Protein AF-A0A3D5DYQ3-F1 (afdb_monomer_lite)

Structure (mmCIF, N/CA/C/O backbone):
data_AF-A0A3D5DYQ3-F1
#
_entry.id   AF-A0A3D5DYQ3-F1
#
loop_
_atom_site.group_PDB
_atom_site.id
_atom_site.type_symbol
_atom_site.label_atom_id
_atom_site.label_alt_id
_atom_site.label_comp_id
_atom_site.label_asym_id
_atom_site.label_entity_id
_atom_site.label_seq_id
_atom_site.pdbx_PDB_ins_code
_atom_site.Cartn_x
_atom_site.Cartn_y
_atom_site.Cartn_z
_atom_site.occupancy
_atom_site.B_iso_or_equiv
_atom_site.auth_seq_id
_atom_site.auth_comp_id
_atom_site.auth_asym_id
_atom_site.auth_atom_id
_atom_site.pdbx_PDB_model_num
ATOM 1 N N . MET A 1 1 ? 18.403 -33.963 6.823 1.00 42.38 1 MET A N 1
ATOM 2 C CA . MET A 1 1 ? 18.980 -33.305 8.012 1.00 42.38 1 MET A CA 1
ATOM 3 C C . MET A 1 1 ? 17.833 -32.533 8.643 1.00 42.38 1 MET A C 1
ATOM 5 O O . MET A 1 1 ? 17.342 -31.620 7.999 1.00 42.38 1 MET A O 1
ATOM 9 N N . ILE A 1 2 ? 17.289 -33.002 9.769 1.00 46.94 2 ILE A N 1
ATOM 10 C CA . ILE A 1 2 ? 16.197 -32.306 10.470 1.00 46.94 2 ILE A CA 1
ATOM 11 C C . ILE A 1 2 ? 16.856 -31.148 11.219 1.00 46.94 2 ILE A C 1
ATOM 13 O O . ILE A 1 2 ? 17.788 -31.374 11.987 1.00 46.94 2 ILE A O 1
ATOM 17 N N . GLU A 1 3 ? 16.457 -29.923 10.893 1.00 46.31 3 GLU A N 1
ATOM 18 C CA . GLU A 1 3 ? 17.020 -28.696 11.454 1.00 46.31 3 GLU A CA 1
ATOM 19 C C . GLU A 1 3 ? 16.794 -28.660 12.975 1.00 46.31 3 GLU A C 1
ATOM 21 O O . GLU A 1 3 ? 15.676 -28.866 13.451 1.00 46.31 3 GLU A O 1
ATOM 26 N N . THR A 1 4 ? 17.848 -28.413 13.754 1.00 52.09 4 THR A N 1
ATOM 27 C CA . THR A 1 4 ? 17.735 -28.231 15.206 1.00 52.09 4 THR A CA 1
ATOM 28 C C . THR A 1 4 ? 16.967 -26.929 15.474 1.00 52.09 4 THR A C 1
ATOM 30 O O . THR A 1 4 ? 17.358 -25.891 14.935 1.00 52.09 4 THR A O 1
ATOM 33 N N . PRO A 1 5 ? 15.889 -26.927 16.278 1.00 51.34 5 PRO A N 1
ATOM 34 C CA . PRO A 1 5 ? 15.058 -25.742 16.462 1.00 51.34 5 PRO A CA 1
ATOM 35 C C . PRO A 1 5 ? 15.849 -24.599 17.114 1.00 51.34 5 PRO A C 1
ATOM 37 O O . PRO A 1 5 ? 16.248 -24.679 18.276 1.00 51.34 5 PRO A O 1
ATOM 40 N N . VAL A 1 6 ? 16.048 -23.510 16.368 1.00 56.12 6 VAL A N 1
ATOM 41 C CA . VAL A 1 6 ? 16.438 -22.208 16.921 1.00 56.12 6 VAL A CA 1
ATOM 42 C C . VAL A 1 6 ? 15.153 -21.531 17.383 1.00 56.12 6 VAL A C 1
ATOM 44 O O . VAL A 1 6 ? 14.378 -21.022 16.575 1.00 56.12 6 VAL A O 1
ATOM 47 N N . TYR A 1 7 ? 14.880 -21.598 18.681 1.00 53.62 7 TYR A N 1
ATOM 48 C CA . TYR A 1 7 ? 13.664 -21.032 19.255 1.00 53.62 7 TYR A CA 1
ATOM 49 C C . TYR A 1 7 ? 13.673 -19.496 19.183 1.00 53.62 7 TYR A C 1
ATOM 51 O O . TYR A 1 7 ? 14.689 -18.854 19.446 1.00 53.62 7 TYR A O 1
ATOM 59 N N . ASP A 1 8 ? 12.517 -18.918 18.847 1.00 56.19 8 ASP A N 1
ATOM 60 C CA . ASP A 1 8 ? 12.195 -17.493 18.981 1.00 56.19 8 ASP A CA 1
ATOM 61 C C . ASP A 1 8 ? 13.071 -16.501 18.197 1.00 56.19 8 ASP A C 1
ATOM 63 O O . ASP A 1 8 ? 13.178 -15.323 18.565 1.00 56.19 8 ASP A O 1
ATOM 67 N N . LEU A 1 9 ? 13.624 -16.904 17.045 1.00 65.00 9 LEU A N 1
ATOM 68 C CA . LEU A 1 9 ? 14.166 -15.917 16.112 1.00 65.00 9 LEU A CA 1
ATOM 69 C C . LEU A 1 9 ? 13.003 -15.090 15.543 1.00 65.00 9 LEU A C 1
ATOM 71 O O . LEU A 1 9 ? 12.273 -15.525 14.645 1.00 65.00 9 LEU A O 1
ATOM 75 N N . THR A 1 10 ? 12.811 -13.892 16.101 1.00 65.88 10 THR A N 1
ATOM 76 C CA . THR A 1 10 ? 11.856 -12.919 15.571 1.00 65.88 10 THR A CA 1
ATOM 77 C C . THR A 1 10 ? 12.317 -12.500 14.183 1.00 65.88 10 THR A C 1
ATOM 79 O O . THR A 1 10 ? 13.356 -11.861 14.044 1.00 65.88 10 THR A O 1
ATOM 82 N N . VAL A 1 11 ? 11.507 -12.806 13.172 1.00 76.75 11 VAL A N 1
ATOM 83 C CA . VAL A 1 11 ? 11.768 -12.411 11.786 1.00 76.75 11 VAL A CA 1
ATOM 84 C C . VAL A 1 11 ? 11.472 -10.920 11.620 1.00 76.75 11 VAL A C 1
ATOM 86 O O . VAL A 1 11 ? 12.294 -10.180 11.093 1.00 76.75 11 VAL A O 1
ATOM 89 N N . PHE A 1 12 ? 10.322 -10.449 12.122 1.00 83.00 12 PHE A N 1
ATOM 90 C CA . PHE A 1 12 ? 10.004 -9.017 12.176 1.00 83.00 12 PHE A CA 1
ATOM 91 C C . PHE A 1 12 ? 8.870 -8.688 13.160 1.00 83.00 12 PHE A C 1
ATOM 93 O O . PHE A 1 12 ? 8.094 -9.550 13.585 1.00 83.00 12 PHE A O 1
ATOM 100 N N . LYS A 1 13 ? 8.753 -7.394 13.493 1.00 89.00 13 LYS A N 1
ATOM 101 C CA . LYS A 1 13 ? 7.634 -6.815 14.251 1.00 89.00 13 LYS A CA 1
ATOM 102 C C . LYS A 1 13 ? 7.064 -5.611 13.504 1.00 89.00 13 LYS A C 1
ATOM 104 O O . LYS A 1 13 ? 7.813 -4.746 13.059 1.00 89.00 13 LYS A O 1
ATOM 109 N N . LEU A 1 14 ? 5.741 -5.538 13.404 1.00 89.44 14 LEU A N 1
ATOM 110 C CA . LEU A 1 14 ? 5.017 -4.391 12.863 1.00 89.44 14 LEU A CA 1
ATOM 111 C C . LEU A 1 14 ? 4.232 -3.709 13.975 1.00 89.44 14 LEU A C 1
ATOM 113 O O . LEU A 1 14 ? 3.522 -4.363 14.738 1.00 89.44 14 LEU A O 1
ATOM 117 N N . HIS A 1 15 ? 4.325 -2.385 14.034 1.00 90.69 15 HIS A N 1
ATOM 118 C CA . HIS A 1 15 ? 3.610 -1.576 15.013 1.00 90.69 15 HIS A CA 1
ATOM 119 C C . HIS A 1 15 ? 2.516 -0.748 14.335 1.00 90.69 15 HIS A C 1
ATOM 121 O O . HIS A 1 15 ? 2.769 0.029 13.412 1.00 90.69 15 HIS A O 1
ATOM 127 N N . PHE A 1 16 ? 1.290 -0.879 14.838 1.00 88.88 16 PHE A N 1
ATOM 128 C CA . PHE A 1 16 ? 0.126 -0.098 14.429 1.00 88.88 16 PHE A CA 1
ATOM 129 C C . PHE A 1 16 ? -0.390 0.691 15.638 1.00 88.88 16 PHE A C 1
ATOM 131 O O . PHE A 1 16 ? -1.442 0.395 16.201 1.00 88.88 16 PHE A O 1
ATOM 138 N N . GLY A 1 17 ? 0.401 1.668 16.090 1.00 88.25 17 GLY A N 1
ATOM 139 C CA . GLY A 1 17 ? 0.130 2.364 17.348 1.00 88.25 17 GLY A CA 1
ATOM 140 C C . GLY A 1 17 ? 0.287 1.411 18.534 1.00 88.25 17 GLY A C 1
ATOM 141 O O . GLY A 1 17 ? 1.367 0.864 18.744 1.00 88.25 17 GLY A O 1
ATOM 142 N N . LYS A 1 18 ? -0.795 1.187 19.290 1.00 90.81 18 LYS A N 1
ATOM 143 C CA . LYS A 1 18 ? -0.816 0.280 20.456 1.00 90.81 18 LYS A CA 1
ATOM 144 C C . LYS A 1 18 ? -1.114 -1.182 20.103 1.00 90.81 18 LYS A C 1
ATOM 146 O O . LYS A 1 18 ? -1.263 -2.006 21.002 1.00 90.81 18 LYS A O 1
ATOM 151 N N . LEU A 1 19 ? -1.183 -1.511 18.815 1.00 92.56 19 LEU A N 1
ATOM 152 C CA . LEU A 1 19 ? -1.255 -2.885 18.321 1.00 92.56 19 LEU A CA 1
ATOM 153 C C . LEU A 1 19 ? 0.105 -3.296 17.759 1.00 92.56 19 LEU A C 1
ATOM 155 O O . LEU A 1 19 ? 0.810 -2.490 17.152 1.00 92.56 19 LEU A O 1
ATOM 159 N N . THR A 1 20 ? 0.490 -4.549 17.961 1.00 93.62 20 THR A N 1
ATOM 160 C CA . THR A 1 20 ? 1.732 -5.115 17.426 1.00 93.62 20 THR A CA 1
ATOM 161 C C . THR A 1 20 ? 1.432 -6.431 16.732 1.00 93.62 20 THR A C 1
ATOM 163 O O . THR A 1 20 ? 0.710 -7.255 17.278 1.00 93.62 20 THR A O 1
ATOM 166 N N . LEU A 1 21 ? 2.002 -6.635 15.549 1.00 92.88 21 LEU A N 1
ATOM 167 C CA . LEU A 1 21 ? 2.062 -7.935 14.892 1.00 92.88 21 LEU A CA 1
ATOM 168 C C . LEU A 1 21 ? 3.500 -8.440 14.945 1.00 92.88 21 LEU A C 1
ATOM 170 O O . LEU A 1 21 ? 4.425 -7.676 14.667 1.00 92.88 21 LEU A O 1
ATOM 174 N N . LYS A 1 22 ? 3.702 -9.702 15.308 1.00 91.00 22 LYS A N 1
ATOM 175 C CA . LYS A 1 22 ? 5.024 -10.335 15.342 1.00 91.00 22 LYS A CA 1
ATOM 176 C C . LYS A 1 22 ? 5.023 -11.588 14.483 1.00 91.00 22 LYS A C 1
ATOM 178 O O . LYS A 1 22 ? 4.052 -12.337 14.523 1.00 91.00 22 LYS A O 1
ATOM 183 N N . ALA A 1 23 ? 6.114 -11.806 13.758 1.00 88.38 23 ALA A N 1
ATOM 184 C CA . ALA A 1 23 ? 6.387 -13.043 13.042 1.00 88.38 23 ALA A CA 1
ATOM 185 C C . ALA A 1 23 ? 7.689 -13.652 13.572 1.00 88.38 23 ALA A C 1
ATOM 187 O O . ALA A 1 23 ? 8.705 -12.954 13.640 1.00 88.38 23 ALA A O 1
ATOM 188 N N . TYR A 1 24 ? 7.670 -14.922 13.967 1.00 86.12 24 TYR A N 1
ATOM 189 C CA . TYR A 1 24 ? 8.851 -15.619 14.482 1.00 86.12 24 TYR A CA 1
ATOM 190 C C . TYR A 1 24 ? 8.865 -17.088 14.075 1.00 86.12 24 TYR A C 1
ATOM 192 O O . TYR A 1 24 ? 7.815 -17.696 13.851 1.00 86.12 24 TYR A O 1
ATOM 200 N N . THR A 1 25 ? 10.066 -17.647 13.957 1.00 81.62 25 THR A N 1
ATOM 201 C CA . THR A 1 25 ? 10.242 -19.077 13.687 1.00 81.62 25 THR A CA 1
ATOM 202 C C . THR A 1 25 ? 10.010 -19.873 14.967 1.00 81.62 25 THR A C 1
ATOM 204 O O . THR A 1 25 ? 10.483 -19.496 16.038 1.00 81.62 25 THR A O 1
ATOM 207 N N . LYS A 1 26 ? 9.248 -20.963 14.870 1.00 79.31 26 LYS A N 1
ATOM 208 C CA . LYS A 1 26 ? 8.943 -21.846 16.006 1.00 79.31 26 LYS A CA 1
ATOM 209 C C . LYS A 1 26 ? 9.749 -23.159 15.966 1.00 79.31 26 LYS A C 1
ATOM 211 O O . LYS A 1 26 ? 9.498 -24.050 16.769 1.00 79.31 26 LYS A O 1
ATOM 216 N N . GLY A 1 27 ? 10.708 -23.272 15.044 1.00 71.19 27 GLY A N 1
ATOM 217 C CA . GLY A 1 27 ? 11.367 -24.529 14.673 1.00 71.19 27 GLY A CA 1
ATOM 218 C C . GLY A 1 27 ? 10.659 -25.243 13.514 1.00 71.19 27 GLY A C 1
ATOM 219 O O . GLY A 1 27 ? 9.557 -24.855 13.128 1.00 71.19 27 GLY A O 1
ATOM 220 N N . GLU A 1 28 ? 11.322 -26.248 12.932 1.00 71.62 28 GLU A N 1
ATOM 221 C CA . GLU A 1 28 ? 10.783 -27.122 11.867 1.00 71.62 28 GLU A CA 1
ATOM 222 C C . GLU A 1 28 ? 10.188 -26.372 10.656 1.00 71.62 28 GLU A C 1
ATOM 224 O O . GLU A 1 28 ? 9.176 -26.774 10.088 1.00 71.62 28 GLU A O 1
ATOM 229 N N . HIS A 1 29 ? 10.797 -25.247 10.264 1.00 70.31 29 HIS A N 1
ATOM 230 C CA . HIS A 1 29 ? 10.312 -24.363 9.191 1.00 70.31 29 HIS A CA 1
ATOM 231 C C . HIS A 1 29 ? 8.897 -23.784 9.402 1.00 70.31 29 HIS A C 1
ATOM 233 O O . HIS A 1 29 ? 8.282 -23.278 8.462 1.00 70.31 29 HIS A O 1
ATOM 239 N N . VAL A 1 30 ? 8.381 -23.788 10.636 1.00 80.44 30 VAL A N 1
ATOM 240 C CA . VAL A 1 30 ? 7.086 -23.183 10.966 1.00 80.44 30 VAL A CA 1
ATOM 241 C C . VAL A 1 30 ? 7.264 -21.713 11.338 1.00 80.44 30 VAL A C 1
ATOM 243 O O . VAL A 1 30 ? 7.970 -21.368 12.291 1.00 80.44 30 VAL A O 1
ATOM 246 N N . LEU A 1 31 ? 6.563 -20.838 10.616 1.00 85.06 31 LEU A N 1
ATOM 247 C CA . LEU A 1 31 ? 6.454 -19.416 10.932 1.00 85.06 31 LEU A CA 1
ATOM 248 C C . LEU A 1 31 ? 5.154 -19.154 11.701 1.00 85.06 31 LEU A C 1
ATOM 250 O O . LEU A 1 31 ? 4.068 -19.492 11.232 1.00 85.06 31 LEU A O 1
ATOM 254 N N . ARG A 1 32 ? 5.251 -18.527 12.876 1.00 88.00 32 ARG A N 1
ATOM 255 C CA . ARG A 1 32 ? 4.086 -18.124 13.669 1.00 88.00 32 ARG A CA 1
ATOM 256 C C . ARG A 1 32 ? 3.857 -16.626 13.581 1.00 88.00 32 ARG A C 1
ATOM 258 O O . ARG A 1 32 ? 4.795 -15.844 13.724 1.00 88.00 32 ARG A O 1
ATOM 265 N N . PHE A 1 33 ? 2.589 -16.247 13.439 1.00 90.94 33 PHE A N 1
ATOM 266 C CA . PHE A 1 33 ? 2.132 -14.865 13.509 1.00 90.94 33 PHE A CA 1
ATOM 267 C C . PHE A 1 33 ? 1.298 -14.627 14.767 1.00 90.94 33 PHE A C 1
ATOM 269 O O . PHE A 1 33 ? 0.389 -15.395 15.075 1.00 90.94 33 PHE A O 1
ATOM 276 N N . GLU A 1 34 ? 1.593 -13.545 15.480 1.00 92.56 34 GLU A N 1
ATOM 277 C CA . GLU A 1 34 ? 0.874 -13.141 16.688 1.00 92.56 34 GLU A CA 1
ATOM 278 C C . GLU A 1 34 ? 0.423 -11.686 16.588 1.00 92.56 34 GLU A C 1
ATOM 280 O O . GLU A 1 34 ? 1.230 -10.798 16.300 1.00 92.56 34 GLU A O 1
ATOM 285 N N . ALA A 1 35 ? -0.858 -11.433 16.869 1.00 93.88 35 ALA A N 1
ATOM 286 C CA . ALA A 1 35 ? -1.400 -10.093 17.054 1.00 93.88 35 ALA A CA 1
ATOM 287 C C . ALA A 1 35 ? -1.544 -9.792 18.548 1.00 93.88 35 ALA A C 1
ATOM 289 O O . ALA A 1 35 ? -2.124 -10.559 19.311 1.00 93.88 35 ALA A O 1
ATOM 290 N N . ILE A 1 36 ? -1.010 -8.647 18.958 1.00 92.75 36 ILE A N 1
ATOM 291 C CA . ILE A 1 36 ? -0.910 -8.217 20.348 1.00 92.75 36 ILE A CA 1
ATOM 292 C C . ILE A 1 36 ? -1.570 -6.849 20.468 1.00 92.75 36 ILE A C 1
ATOM 294 O O . ILE A 1 36 ? -1.265 -5.931 19.703 1.00 92.75 36 ILE A O 1
ATOM 298 N N . THR A 1 37 ? -2.433 -6.693 21.467 1.00 92.31 37 THR A N 1
ATOM 299 C CA . THR A 1 37 ? -2.995 -5.401 21.861 1.00 92.31 37 THR A CA 1
ATOM 300 C C . THR A 1 37 ? -2.402 -4.963 23.194 1.00 92.31 37 THR A C 1
ATOM 302 O O . THR A 1 37 ? -2.611 -5.602 24.218 1.00 92.31 37 THR A O 1
ATOM 305 N N . HIS A 1 38 ? -1.652 -3.859 23.192 1.00 90.75 38 HIS A N 1
ATOM 306 C CA . HIS A 1 38 ? -1.164 -3.231 24.430 1.00 90.75 38 HIS A CA 1
ATOM 307 C C . HIS A 1 38 ? -2.256 -2.388 25.097 1.00 90.75 38 HIS A C 1
ATOM 309 O O . HIS A 1 38 ? -2.162 -2.035 26.269 1.00 90.75 38 HIS A O 1
ATOM 315 N N . ASN A 1 39 ? -3.295 -2.017 24.340 1.00 88.88 39 ASN A N 1
ATOM 316 C CA . ASN A 1 39 ? -4.464 -1.307 24.841 1.00 88.88 39 ASN A CA 1
ATOM 317 C C . ASN A 1 39 ? -5.681 -1.603 23.960 1.00 88.88 39 ASN A C 1
ATOM 319 O O . ASN A 1 39 ? -5.759 -1.152 22.816 1.00 88.88 39 ASN A O 1
ATOM 323 N N . THR A 1 40 ? -6.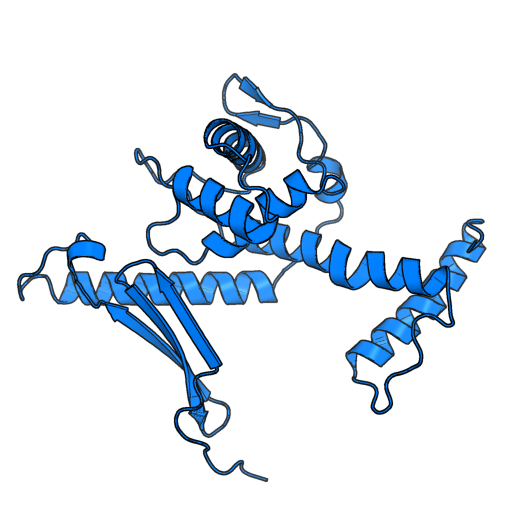677 -2.280 24.524 1.00 85.50 40 THR A N 1
ATOM 324 C CA . THR A 1 40 ? -7.916 -2.675 23.832 1.00 85.50 40 THR A CA 1
ATOM 325 C C . THR A 1 40 ? -8.757 -1.493 23.344 1.00 85.50 40 THR A C 1
ATOM 327 O O . THR A 1 40 ? -9.546 -1.645 22.417 1.00 85.50 40 THR A O 1
ATOM 330 N N . GLY A 1 41 ? -8.529 -0.278 23.861 1.00 83.69 41 GLY A N 1
ATOM 331 C CA . GLY A 1 41 ? -9.148 0.940 23.328 1.00 83.69 41 GLY A CA 1
ATOM 332 C C . GLY A 1 41 ? -8.794 1.216 21.860 1.00 83.69 41 GLY A C 1
ATOM 333 O O . GLY A 1 41 ? -9.604 1.797 21.141 1.00 83.69 41 GLY A O 1
ATOM 334 N N . GLU A 1 42 ? -7.634 0.748 21.389 1.00 86.69 42 GLU A N 1
ATOM 335 C CA . GLU A 1 42 ? -7.222 0.874 19.984 1.00 86.69 42 GLU A CA 1
ATOM 336 C C . GLU A 1 42 ? -8.097 0.020 19.046 1.00 86.69 42 GLU A C 1
ATOM 338 O O . GLU A 1 42 ? -8.316 0.391 17.893 1.00 86.69 42 GLU A O 1
ATOM 343 N N . LEU A 1 43 ? -8.662 -1.085 19.556 1.00 86.31 43 LEU A N 1
ATOM 344 C CA . LEU A 1 43 ? -9.561 -1.983 18.818 1.00 86.31 43 LEU A CA 1
ATOM 345 C C . LEU A 1 43 ? -10.995 -1.443 18.720 1.00 86.31 43 LEU A C 1
ATOM 347 O O . LEU A 1 43 ? -11.772 -1.929 17.906 1.00 86.31 43 LEU A O 1
ATOM 351 N N . ARG A 1 44 ? -11.346 -0.419 19.516 1.00 84.19 44 ARG A N 1
ATOM 352 C CA . ARG A 1 44 ? -12.687 0.203 19.567 1.00 84.19 44 ARG A CA 1
ATOM 353 C C . ARG A 1 44 ? -13.830 -0.761 19.926 1.00 84.19 44 ARG A C 1
ATOM 355 O O . ARG A 1 44 ? -14.984 -0.457 19.647 1.00 84.19 44 ARG A O 1
ATOM 362 N N . THR A 1 45 ? -13.524 -1.881 20.577 1.00 85.38 45 THR A N 1
ATOM 363 C CA . THR A 1 45 ? -14.496 -2.893 21.031 1.00 85.38 45 THR A CA 1
ATOM 364 C C . THR A 1 45 ? -14.908 -2.727 22.500 1.00 85.38 45 THR A C 1
ATOM 366 O O . THR A 1 45 ? -15.828 -3.389 22.965 1.00 85.38 45 THR A O 1
ATOM 369 N N . GLY A 1 46 ? -14.265 -1.814 23.238 1.00 83.94 46 GLY A N 1
ATOM 370 C CA . GLY A 1 46 ? -14.428 -1.666 24.689 1.00 83.94 46 GLY A CA 1
ATOM 371 C C . GLY A 1 46 ? -13.347 -2.419 25.474 1.00 83.94 46 GLY A C 1
ATOM 372 O O . GLY A 1 46 ? -12.441 -3.009 24.891 1.00 83.94 46 GLY A O 1
ATOM 373 N N . ARG A 1 47 ? -13.387 -2.335 26.812 1.00 86.75 47 ARG A N 1
ATOM 374 C CA . ARG A 1 47 ? -12.354 -2.921 27.698 1.00 86.75 47 ARG A CA 1
ATOM 375 C C . ARG A 1 47 ? -12.878 -3.935 28.717 1.00 86.75 47 ARG A C 1
ATOM 377 O O . ARG A 1 47 ? -12.074 -4.540 29.414 1.00 86.75 47 ARG A O 1
ATOM 384 N N . VAL A 1 48 ? -14.196 -4.065 28.841 1.00 88.75 48 VAL A N 1
ATOM 385 C CA . VAL A 1 48 ? -14.827 -4.953 29.828 1.00 88.75 48 VAL A CA 1
ATOM 386 C C . VAL A 1 48 ? -14.688 -6.414 29.407 1.00 88.75 48 VAL A C 1
ATOM 388 O O . VAL A 1 48 ? -14.585 -6.700 28.214 1.00 88.75 48 VAL A O 1
ATOM 391 N N . LEU A 1 49 ? -14.697 -7.329 30.379 1.00 87.25 49 LEU A N 1
ATOM 392 C CA . LEU A 1 49 ? -14.483 -8.759 30.136 1.00 87.25 49 LEU A CA 1
ATOM 393 C C . LEU A 1 49 ? -15.526 -9.355 29.177 1.00 87.25 49 LEU A C 1
ATOM 395 O O . LEU A 1 49 ? -15.175 -10.165 28.328 1.00 87.25 49 LEU A O 1
ATOM 399 N N . ASP A 1 50 ? -16.765 -8.863 29.210 1.00 92.94 50 ASP A N 1
ATOM 400 C CA . ASP A 1 50 ? -17.836 -9.287 28.295 1.00 92.94 50 ASP A CA 1
ATOM 401 C C . ASP A 1 50 ? -17.508 -9.019 26.815 1.00 92.94 50 ASP A C 1
ATOM 403 O O . ASP A 1 50 ? -18.050 -9.659 25.919 1.00 92.94 50 ASP A O 1
ATOM 407 N N . ARG A 1 51 ? -16.586 -8.084 26.541 1.00 91.19 51 ARG A N 1
ATOM 408 C CA . ARG A 1 51 ? -16.087 -7.761 25.194 1.00 91.19 51 ARG A CA 1
ATOM 409 C C . ARG A 1 51 ? -14.878 -8.604 24.790 1.00 91.19 51 ARG A C 1
ATOM 411 O O . ARG A 1 51 ? -14.279 -8.340 23.749 1.00 91.19 51 ARG A O 1
ATOM 418 N N . PHE A 1 52 ? -14.493 -9.609 25.577 1.00 91.06 52 PHE A N 1
ATOM 419 C CA . PHE A 1 52 ? -13.334 -10.455 25.285 1.00 91.06 52 PHE A CA 1
ATOM 420 C C . PHE A 1 52 ? -13.443 -11.135 23.915 1.00 91.06 52 PHE A C 1
ATOM 422 O O . PHE A 1 52 ? -12.500 -11.069 23.129 1.00 91.06 52 PHE A O 1
ATOM 429 N N . CYS A 1 53 ? -14.608 -11.692 23.573 1.00 93.56 53 CYS A N 1
ATOM 430 C CA . CYS A 1 53 ? -14.838 -12.284 22.252 1.00 93.56 53 CYS A CA 1
ATOM 431 C C . CYS A 1 53 ? -14.699 -11.254 21.116 1.00 93.56 53 CYS A C 1
ATOM 433 O O . CYS A 1 53 ? -14.106 -11.560 20.080 1.00 93.56 53 CYS A O 1
ATOM 435 N N . ASP A 1 54 ? -15.163 -10.017 21.323 1.00 93.31 54 ASP A N 1
ATOM 436 C CA . ASP A 1 54 ? -15.013 -8.926 20.349 1.00 93.31 54 ASP A CA 1
ATOM 437 C C . ASP A 1 54 ? -13.531 -8.548 20.163 1.00 93.31 54 ASP A C 1
ATOM 439 O O . ASP A 1 54 ? -13.075 -8.310 19.044 1.00 93.31 54 ASP A O 1
ATOM 443 N N . ILE A 1 55 ? -12.750 -8.530 21.251 1.00 92.31 55 ILE A N 1
ATOM 444 C CA . ILE A 1 55 ? -11.297 -8.294 21.224 1.00 92.31 55 ILE A CA 1
ATOM 445 C C . ILE A 1 55 ? -10.580 -9.402 20.444 1.00 92.31 55 ILE A C 1
ATOM 447 O O . ILE A 1 55 ? -9.769 -9.096 19.569 1.00 92.31 55 ILE A O 1
ATOM 451 N N . VAL A 1 56 ? -10.886 -10.671 20.730 1.00 93.81 56 VAL A N 1
ATOM 452 C CA . VAL A 1 56 ? -10.302 -11.826 20.028 1.00 93.81 56 VAL A CA 1
ATOM 453 C C . VAL A 1 56 ? -10.639 -11.773 18.539 1.00 93.81 56 VAL A C 1
ATOM 455 O O . VAL A 1 56 ? -9.744 -11.906 17.708 1.00 93.81 56 VAL A O 1
ATOM 458 N N . THR A 1 57 ? -11.894 -11.480 18.194 1.00 94.50 57 THR A N 1
ATOM 459 C CA . THR A 1 57 ? -12.343 -11.336 16.800 1.00 94.50 57 THR A CA 1
ATOM 460 C C . THR A 1 57 ? -11.596 -10.209 16.082 1.00 94.50 57 THR A C 1
ATOM 462 O O . THR A 1 57 ? -11.149 -10.377 14.948 1.00 94.50 57 THR A O 1
ATOM 465 N N . ALA A 1 58 ? -11.392 -9.066 16.744 1.00 92.69 58 ALA A N 1
ATOM 466 C CA . ALA A 1 58 ? -10.645 -7.951 16.167 1.00 92.69 58 ALA A CA 1
ATOM 467 C C . ALA A 1 58 ? -9.155 -8.282 15.945 1.00 92.69 58 ALA A C 1
ATOM 469 O O . ALA A 1 58 ? -8.574 -7.857 14.944 1.00 92.69 58 ALA A O 1
ATOM 470 N N . LEU A 1 59 ? -8.534 -9.048 16.850 1.00 94.25 59 LEU A N 1
ATOM 471 C CA . LEU A 1 59 ? -7.151 -9.517 16.702 1.00 94.25 59 LEU A CA 1
ATOM 472 C C . LEU A 1 59 ? -7.013 -10.572 15.596 1.00 94.25 59 LEU A C 1
ATOM 474 O O . LEU A 1 59 ? -6.067 -10.499 14.813 1.00 94.25 59 LEU A O 1
ATOM 478 N N . ALA A 1 60 ? -7.969 -11.497 15.488 1.00 94.31 60 ALA A N 1
ATOM 479 C CA . ALA A 1 60 ? -8.030 -12.457 14.388 1.00 94.31 60 ALA A CA 1
ATOM 480 C C . ALA A 1 60 ? -8.150 -11.733 13.038 1.00 94.31 60 ALA A C 1
ATOM 482 O O . ALA A 1 60 ? -7.320 -11.934 12.159 1.00 94.31 60 ALA A O 1
ATOM 483 N N . GLY A 1 61 ? -9.066 -10.766 12.917 1.00 93.50 61 GLY A N 1
ATOM 484 C CA . GLY A 1 61 ? -9.207 -9.966 11.695 1.00 93.50 61 GLY A CA 1
ATOM 485 C C . GLY A 1 61 ? -7.964 -9.129 11.347 1.00 93.50 61 GLY A C 1
ATOM 486 O O . GLY A 1 61 ? -7.707 -8.845 10.174 1.00 93.50 61 GLY A O 1
ATOM 487 N N . MET A 1 62 ? -7.160 -8.741 12.343 1.00 94.12 62 MET A N 1
ATOM 488 C CA . MET A 1 62 ? -5.856 -8.109 12.117 1.00 94.12 62 MET A CA 1
ATOM 489 C C . MET A 1 62 ? -4.841 -9.090 11.513 1.00 94.12 62 MET A C 1
ATOM 491 O O . MET A 1 62 ? -4.118 -8.700 10.592 1.00 94.12 62 MET A O 1
ATOM 495 N N . LEU A 1 63 ? -4.794 -10.334 12.001 1.00 94.25 63 LEU A N 1
ATOM 496 C CA . LEU A 1 63 ? -3.960 -11.395 11.426 1.00 94.25 63 LEU A CA 1
ATOM 497 C C . LEU A 1 63 ? -4.410 -11.744 10.008 1.00 94.25 63 LEU A C 1
ATOM 499 O O . LEU A 1 63 ? -3.586 -11.696 9.098 1.00 94.25 63 LEU A O 1
ATOM 503 N N . ASP A 1 64 ? -5.704 -11.987 9.801 1.00 94.12 64 ASP A N 1
ATOM 504 C CA . ASP A 1 64 ? -6.265 -12.329 8.490 1.00 94.12 64 ASP A CA 1
ATOM 505 C C . ASP A 1 64 ? -5.940 -11.257 7.453 1.00 94.12 64 ASP A C 1
ATOM 507 O O . ASP A 1 64 ? -5.494 -11.555 6.345 1.00 94.12 64 ASP A O 1
ATOM 511 N N . ARG A 1 65 ? -6.090 -9.979 7.824 1.00 93.25 65 ARG A N 1
ATOM 512 C CA . ARG A 1 65 ? -5.717 -8.861 6.956 1.00 93.25 65 ARG A CA 1
ATOM 513 C C . ARG A 1 65 ? -4.234 -8.884 6.604 1.00 93.25 65 ARG A C 1
ATOM 515 O O . ARG A 1 65 ? -3.888 -8.634 5.451 1.00 93.25 65 ARG A O 1
ATOM 522 N N . PHE A 1 66 ? -3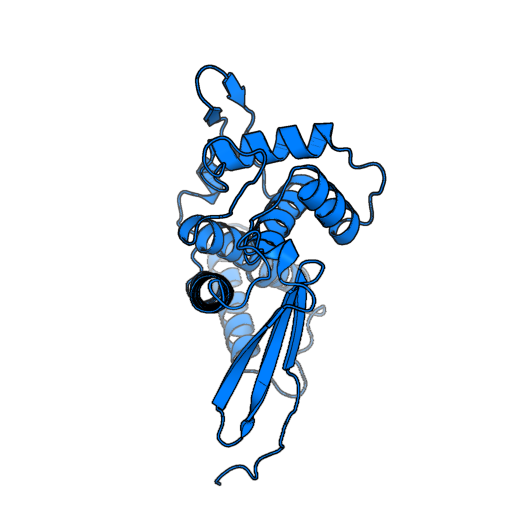.365 -9.104 7.585 1.00 93.62 66 PHE A N 1
ATOM 523 C CA . PHE A 1 66 ? -1.928 -9.140 7.350 1.00 93.62 66 PHE A CA 1
ATOM 524 C C . PHE A 1 66 ? -1.544 -10.289 6.409 1.00 93.62 66 PHE A C 1
ATOM 526 O O . PHE A 1 66 ? -0.864 -10.045 5.414 1.00 93.62 66 PHE A O 1
ATOM 533 N N . LEU A 1 67 ? -2.044 -11.497 6.672 1.00 93.44 67 LEU A N 1
ATOM 534 C CA . LEU A 1 67 ? -1.793 -12.676 5.842 1.00 93.44 67 LEU A CA 1
ATOM 535 C C . LEU A 1 67 ? -2.340 -12.491 4.425 1.00 93.44 67 LEU A C 1
ATOM 537 O O . LEU A 1 67 ? -1.612 -12.700 3.464 1.00 93.44 67 LEU A O 1
ATOM 541 N N . THR A 1 68 ? -3.547 -11.937 4.287 1.00 94.75 68 THR A N 1
ATOM 542 C CA . THR A 1 68 ? -4.121 -11.593 2.976 1.00 94.75 68 THR A CA 1
ATOM 543 C C . THR A 1 68 ? -3.208 -10.650 2.187 1.00 94.75 68 THR A C 1
ATOM 545 O O . THR A 1 68 ? -3.068 -10.790 0.972 1.00 94.75 68 THR A O 1
ATOM 548 N N . VAL A 1 69 ? -2.577 -9.670 2.846 1.00 93.75 69 VAL A N 1
ATOM 549 C CA . VAL A 1 69 ? -1.619 -8.763 2.192 1.00 93.75 69 VAL A CA 1
ATOM 550 C C . VAL A 1 69 ? -0.354 -9.514 1.778 1.00 93.75 69 VAL A C 1
ATOM 552 O O . VAL A 1 69 ? 0.102 -9.309 0.657 1.00 93.75 69 VAL A O 1
ATOM 555 N N . CYS A 1 70 ? 0.193 -10.389 2.626 1.00 91.31 70 CYS A N 1
ATOM 556 C CA . CYS A 1 70 ? 1.341 -11.232 2.276 1.00 91.31 70 CYS A CA 1
ATOM 557 C C . CYS A 1 70 ? 1.049 -12.114 1.058 1.00 91.31 70 CYS A C 1
ATOM 559 O O . CYS A 1 70 ? 1.809 -12.078 0.091 1.00 91.31 70 CYS A O 1
ATOM 561 N N . ASP A 1 71 ? -0.086 -12.808 1.061 1.00 91.06 71 ASP A N 1
ATOM 562 C CA . ASP A 1 71 ? -0.523 -13.654 -0.050 1.00 91.06 71 ASP A CA 1
ATOM 563 C C . ASP A 1 71 ? -0.730 -12.831 -1.325 1.00 91.06 71 ASP A C 1
ATOM 565 O O . ASP A 1 71 ? -0.349 -13.244 -2.417 1.00 91.06 71 ASP A O 1
ATOM 569 N N . SER A 1 72 ? -1.280 -11.620 -1.198 1.00 92.25 72 SER A N 1
ATOM 570 C CA . SER A 1 72 ? -1.471 -10.701 -2.325 1.00 92.25 72 SER A CA 1
ATOM 571 C C . SER A 1 72 ? -0.150 -10.189 -2.902 1.00 92.25 72 SER A C 1
ATOM 573 O O . SER A 1 72 ? -0.036 -10.004 -4.108 1.00 92.25 72 SER A O 1
ATOM 575 N N . VAL A 1 73 ? 0.865 -9.956 -2.072 1.00 90.44 73 VAL A N 1
ATOM 576 C CA . VAL A 1 73 ? 2.201 -9.585 -2.560 1.00 90.44 73 VAL A CA 1
ATOM 577 C C . VAL A 1 73 ? 2.880 -10.782 -3.230 1.00 90.44 73 VAL A C 1
ATOM 579 O O . VAL A 1 73 ? 3.525 -10.614 -4.264 1.00 90.44 73 VAL A O 1
ATOM 582 N N . HIS A 1 74 ? 2.711 -11.988 -2.682 1.00 85.44 74 HIS A N 1
ATOM 583 C CA . HIS A 1 74 ? 3.296 -13.205 -3.243 1.00 85.44 74 HIS A CA 1
ATOM 584 C C . HIS A 1 74 ? 2.658 -13.599 -4.583 1.00 85.44 74 HIS A C 1
ATOM 586 O O . HIS A 1 74 ? 3.366 -13.940 -5.523 1.00 85.44 74 HIS A O 1
ATOM 592 N N . ALA A 1 75 ? 1.338 -13.454 -4.705 1.00 83.88 75 ALA A N 1
ATOM 593 C CA . ALA A 1 75 ? 0.586 -13.633 -5.947 1.00 83.88 75 ALA A CA 1
ATOM 594 C C . ALA A 1 75 ? 0.504 -12.338 -6.782 1.00 83.88 75 ALA A C 1
ATOM 596 O O . ALA A 1 75 ? -0.490 -12.097 -7.473 1.00 83.88 75 ALA A O 1
ATOM 597 N N . SER A 1 76 ? 1.499 -11.455 -6.663 1.00 84.06 76 SER A N 1
ATOM 598 C CA . SER A 1 76 ? 1.502 -10.199 -7.407 1.00 84.06 76 SER A CA 1
ATOM 599 C C . SER A 1 76 ? 1.605 -10.448 -8.910 1.00 84.06 76 SER A C 1
ATOM 601 O O . SER A 1 76 ? 2.324 -11.329 -9.375 1.00 84.06 76 SER A O 1
ATOM 603 N N . PHE A 1 77 ? 0.870 -9.649 -9.678 1.00 79.50 77 PHE A N 1
ATOM 604 C CA . PHE A 1 77 ? 0.902 -9.680 -11.132 1.00 79.50 77 PHE A CA 1
ATOM 605 C C . PHE A 1 77 ? 0.821 -8.251 -11.664 1.00 79.50 77 PHE A C 1
ATOM 607 O O . PHE A 1 77 ? 0.212 -7.371 -11.049 1.00 79.50 77 PHE A O 1
ATOM 614 N N . ALA A 1 78 ? 1.445 -8.020 -12.811 1.00 72.31 78 ALA A N 1
ATOM 615 C CA . ALA A 1 78 ? 1.208 -6.841 -13.625 1.00 72.31 78 ALA A CA 1
ATOM 616 C C . ALA A 1 78 ? 0.534 -7.339 -14.901 1.00 72.31 78 ALA A C 1
ATOM 618 O O . ALA A 1 78 ? 1.164 -8.059 -15.668 1.00 72.31 78 ALA A O 1
ATOM 619 N N . ASP A 1 79 ? -0.748 -7.025 -15.090 1.00 73.81 79 ASP A N 1
ATOM 620 C CA . ASP A 1 79 ? -1.382 -7.299 -16.378 1.00 73.81 79 ASP A CA 1
ATOM 621 C C . ASP A 1 79 ? -0.848 -6.334 -17.450 1.00 73.81 79 ASP A C 1
ATOM 623 O O . ASP A 1 79 ? -0.384 -5.228 -17.146 1.00 73.81 79 ASP A O 1
ATOM 627 N N . ASP A 1 80 ? -0.931 -6.746 -18.713 1.00 65.94 80 ASP A N 1
ATOM 628 C CA . ASP A 1 80 ? -0.363 -5.999 -19.842 1.00 65.94 80 ASP A CA 1
ATOM 629 C C . ASP A 1 80 ? -1.077 -4.659 -20.100 1.00 65.94 80 ASP A C 1
ATOM 631 O O . ASP A 1 80 ? -0.571 -3.787 -20.811 1.00 65.94 80 ASP A O 1
ATOM 635 N N . HIS A 1 81 ? -2.256 -4.448 -19.511 1.00 67.69 81 HIS A N 1
ATOM 636 C CA . HIS A 1 81 ? -3.069 -3.255 -19.733 1.00 67.69 81 HIS A CA 1
ATOM 637 C C . HIS A 1 81 ? -2.845 -2.179 -18.667 1.00 67.69 81 HIS A C 1
ATOM 639 O O . HIS A 1 81 ? -2.959 -0.984 -18.953 1.00 67.69 81 HIS A O 1
ATOM 645 N N . THR A 1 82 ? -2.494 -2.564 -17.446 1.00 73.50 82 THR A N 1
ATOM 646 C CA . THR A 1 82 ? -2.386 -1.676 -16.293 1.00 73.50 82 THR A CA 1
ATOM 647 C C . THR A 1 82 ? -1.300 -0.615 -16.476 1.00 73.50 82 THR A C 1
ATOM 649 O O . THR A 1 82 ? -1.590 0.560 -16.217 1.00 73.50 82 THR A O 1
ATOM 652 N N . PRO A 1 83 ? -0.091 -0.930 -16.992 1.00 72.06 83 PRO A N 1
ATOM 653 C CA . PRO A 1 83 ? 0.913 0.085 -17.304 1.00 72.06 83 PRO A CA 1
ATOM 654 C C . PRO A 1 83 ? 0.407 1.150 -18.286 1.00 72.06 83 PRO A C 1
ATOM 656 O O . PRO A 1 83 ? 0.726 2.327 -18.127 1.00 72.06 83 PRO A O 1
ATOM 659 N N . GLY A 1 84 ? -0.423 0.763 -19.263 1.00 76.56 84 GLY A N 1
ATOM 660 C CA . GLY A 1 84 ? -1.030 1.683 -20.228 1.00 76.56 84 GLY A CA 1
ATOM 661 C C . GLY A 1 84 ? -2.220 2.468 -19.667 1.00 76.56 84 GLY A C 1
ATOM 662 O O . GLY A 1 84 ? -2.435 3.623 -20.038 1.00 76.56 84 GLY A O 1
ATOM 663 N N . GLN A 1 85 ? -2.982 1.883 -18.741 1.00 85.25 85 GLN A N 1
ATOM 664 C CA . GLN A 1 85 ? -4.182 2.493 -18.165 1.00 85.25 85 GLN A CA 1
ATOM 665 C C . GLN A 1 85 ? -3.891 3.440 -16.999 1.00 85.25 85 GLN A C 1
ATOM 667 O O . GLN A 1 85 ? -4.630 4.413 -16.809 1.00 85.25 85 GLN A O 1
ATOM 672 N N . LEU A 1 86 ? -2.854 3.194 -16.193 1.00 88.56 86 LEU A N 1
ATOM 673 C CA . LEU A 1 86 ? -2.536 4.038 -15.036 1.00 88.56 86 LEU A CA 1
ATOM 674 C C . LEU A 1 86 ? -2.258 5.502 -15.418 1.00 88.56 86 LEU A C 1
ATOM 676 O O . LEU A 1 86 ? -2.876 6.375 -14.795 1.00 88.56 86 LEU A O 1
ATOM 680 N N . PRO A 1 87 ? -1.445 5.809 -16.452 1.00 91.25 87 PRO A N 1
ATOM 681 C CA . PRO A 1 87 ? -1.170 7.184 -16.869 1.00 91.25 87 PRO A CA 1
ATOM 682 C C . PRO A 1 87 ? -2.394 7.904 -17.441 1.00 91.25 87 PRO A C 1
ATOM 684 O O . PRO A 1 87 ? -2.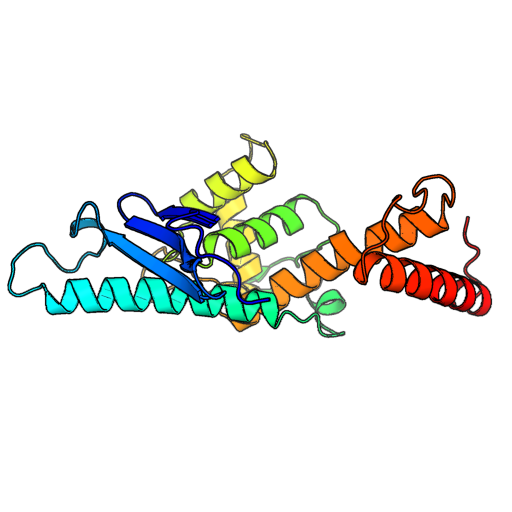432 9.137 -17.450 1.00 91.25 87 PRO A O 1
ATOM 687 N N . GLN A 1 88 ? -3.415 7.160 -17.881 1.00 91.94 88 GLN A N 1
ATOM 688 C CA . GLN A 1 88 ? -4.628 7.749 -18.435 1.00 91.94 88 GLN A CA 1
ATOM 689 C C . GLN A 1 88 ? -5.459 8.451 -17.350 1.00 91.94 88 GLN A C 1
ATOM 691 O O . GLN A 1 88 ? -5.539 7.972 -16.211 1.00 91.94 88 GLN A O 1
ATOM 696 N N . PRO A 1 89 ? -6.133 9.567 -17.670 1.00 92.06 89 PRO A N 1
ATOM 697 C CA . PRO A 1 89 ? -7.076 10.215 -16.764 1.00 92.06 89 PRO A CA 1
ATOM 698 C C . PRO A 1 89 ? -8.175 9.259 -16.283 1.00 92.06 89 PRO A C 1
ATOM 700 O O . PRO A 1 89 ? -8.601 8.368 -17.012 1.00 92.06 89 PRO A O 1
ATOM 703 N N . ALA A 1 90 ? -8.663 9.462 -15.062 1.00 91.44 90 ALA A N 1
ATOM 704 C CA . ALA A 1 90 ? -9.756 8.680 -14.483 1.00 91.44 90 ALA A CA 1
ATOM 705 C C . ALA A 1 90 ? -10.845 9.593 -13.916 1.00 91.44 90 ALA A C 1
ATOM 707 O O . ALA A 1 90 ? -10.622 10.785 -13.694 1.00 91.44 90 ALA A O 1
ATOM 708 N N . ARG A 1 91 ? -12.039 9.047 -13.681 1.00 90.88 91 ARG A N 1
ATOM 709 C CA . ARG A 1 91 ? -13.147 9.771 -13.047 1.00 90.88 91 ARG A CA 1
ATOM 710 C C . ARG A 1 91 ? -13.402 9.223 -11.650 1.00 90.88 91 ARG A C 1
ATOM 712 O O . ARG A 1 91 ? -13.331 8.023 -11.421 1.00 90.88 91 ARG A O 1
ATOM 719 N N . LEU A 1 92 ? -13.713 10.119 -10.720 1.00 90.06 92 LEU A N 1
ATOM 720 C CA . LEU A 1 92 ? -14.213 9.784 -9.392 1.00 90.06 92 LEU A CA 1
ATOM 721 C C . LEU A 1 92 ? -15.517 10.556 -9.183 1.00 90.06 92 LEU A C 1
ATOM 723 O O . LEU A 1 92 ? -15.495 11.761 -8.916 1.00 90.06 92 LEU A O 1
ATOM 727 N N . GLY A 1 93 ? -16.648 9.870 -9.366 1.00 89.25 93 GLY A N 1
ATOM 728 C CA . GLY A 1 93 ? -17.949 10.522 -9.515 1.00 89.25 93 GLY A CA 1
ATOM 729 C C . GLY A 1 93 ? -17.933 11.497 -10.697 1.00 89.25 93 GLY A C 1
ATOM 730 O O . GLY A 1 93 ? -17.437 11.172 -11.774 1.00 89.25 93 GLY A O 1
ATOM 731 N N . ALA A 1 94 ? -18.407 12.723 -10.473 1.00 88.94 94 ALA A N 1
ATOM 732 C CA . ALA A 1 94 ? -18.403 13.775 -11.490 1.00 88.94 94 ALA A CA 1
ATOM 733 C C . ALA A 1 94 ? -17.014 14.399 -11.748 1.00 88.94 94 ALA A C 1
ATOM 735 O O . ALA A 1 94 ? -16.834 15.113 -12.731 1.00 88.94 94 ALA A O 1
ATOM 736 N N . THR A 1 95 ? -16.012 14.167 -10.888 1.00 91.44 95 THR A N 1
ATOM 737 C CA . THR A 1 95 ? -14.702 14.816 -11.046 1.00 91.44 95 THR A CA 1
ATOM 738 C C . THR A 1 95 ? -13.751 13.993 -11.910 1.00 91.44 95 THR A C 1
ATOM 740 O O . THR A 1 95 ? -13.448 12.844 -11.586 1.00 91.44 95 THR A O 1
ATOM 743 N N . ARG A 1 96 ? -13.181 14.614 -12.949 1.00 92.69 96 ARG A N 1
ATOM 744 C CA . ARG A 1 96 ? -12.046 14.063 -13.703 1.00 92.69 96 ARG A CA 1
ATOM 745 C C . ARG A 1 96 ? -10.732 14.346 -12.974 1.00 92.69 96 ARG A C 1
ATOM 747 O O . ARG A 1 96 ? -10.484 15.460 -12.523 1.00 92.69 96 ARG A O 1
ATOM 754 N N . LEU A 1 97 ? -9.884 13.333 -12.872 1.00 93.38 97 LEU A N 1
ATOM 755 C CA . LEU A 1 97 ? -8.577 13.374 -12.231 1.00 93.38 97 LEU A CA 1
ATOM 756 C C . LEU A 1 97 ? -7.505 12.959 -13.240 1.00 93.38 97 LEU A C 1
ATOM 758 O O . LEU A 1 97 ? -7.747 12.129 -14.117 1.00 93.38 97 LEU A O 1
ATOM 762 N N . GLY A 1 98 ? -6.313 13.544 -13.115 1.00 91.50 98 GLY A N 1
ATOM 763 C CA . GLY A 1 98 ? -5.164 13.127 -13.917 1.00 91.50 98 GLY A CA 1
ATOM 764 C C . GLY A 1 98 ? -4.748 11.692 -13.589 1.00 91.50 98 GLY A C 1
ATOM 765 O O . GLY A 1 98 ? -5.026 11.200 -12.494 1.00 91.50 98 GLY A O 1
ATOM 766 N N . GLY A 1 99 ? -4.054 11.042 -14.517 1.00 92.44 99 GLY A N 1
ATOM 767 C CA . GLY A 1 99 ? -3.547 9.694 -14.297 1.00 92.44 99 GLY A CA 1
ATOM 768 C C . GLY A 1 99 ? -2.394 9.616 -13.297 1.00 92.44 99 GLY A C 1
ATOM 769 O O . GLY A 1 99 ? -1.950 10.614 -12.703 1.00 92.44 99 GLY A O 1
ATOM 770 N N . ILE A 1 100 ? -1.932 8.386 -13.119 1.00 93.31 100 ILE A N 1
ATOM 771 C CA . ILE A 1 100 ? -0.822 7.972 -12.272 1.00 93.31 100 ILE A CA 1
ATOM 772 C C . ILE A 1 100 ? 0.294 7.499 -13.197 1.00 93.31 100 ILE A C 1
ATOM 774 O O . ILE A 1 100 ? 0.204 6.445 -13.812 1.00 93.31 100 ILE A O 1
ATOM 778 N N . ASP A 1 101 ? 1.343 8.301 -13.302 1.00 91.94 101 ASP A N 1
ATOM 779 C CA . ASP A 1 101 ? 2.512 7.972 -14.110 1.00 91.94 101 ASP A CA 1
ATOM 780 C C . ASP A 1 101 ? 3.602 7.387 -13.212 1.00 91.94 101 ASP A C 1
ATOM 782 O O . ASP A 1 101 ? 4.238 8.121 -12.453 1.00 91.94 101 ASP A O 1
ATOM 786 N N . ILE A 1 102 ? 3.814 6.072 -13.303 1.00 89.75 102 ILE A N 1
ATOM 787 C CA . ILE A 1 102 ? 4.783 5.343 -12.475 1.00 89.75 102 ILE A CA 1
ATOM 788 C C . ILE A 1 102 ? 6.235 5.792 -12.697 1.00 89.75 102 ILE A C 1
ATOM 790 O O . ILE A 1 102 ? 7.100 5.594 -11.840 1.00 89.75 102 ILE A O 1
ATOM 794 N N . ASN A 1 103 ? 6.534 6.466 -13.806 1.00 89.94 103 ASN A N 1
ATOM 795 C CA . ASN A 1 103 ? 7.875 6.987 -14.042 1.00 89.94 103 ASN A CA 1
ATOM 796 C C . ASN A 1 103 ? 8.179 8.204 -13.163 1.00 89.94 103 ASN A C 1
ATOM 798 O O . ASN A 1 103 ? 9.349 8.488 -12.887 1.00 89.94 103 ASN A O 1
ATOM 802 N N . ARG A 1 104 ? 7.156 8.861 -12.601 1.00 93.62 104 ARG A N 1
ATOM 803 C CA . ARG A 1 104 ? 7.357 9.951 -11.642 1.00 93.62 104 ARG A CA 1
ATOM 804 C C . ARG A 1 104 ? 7.657 9.427 -10.230 1.00 93.62 104 ARG A C 1
ATOM 806 O O . ARG A 1 104 ? 6.865 8.645 -9.698 1.00 93.62 104 ARG A O 1
ATOM 813 N N . PRO A 1 105 ? 8.718 9.926 -9.558 1.00 94.38 105 PRO A N 1
ATOM 814 C CA . PRO A 1 105 ? 9.070 9.517 -8.193 1.00 94.38 105 PRO A CA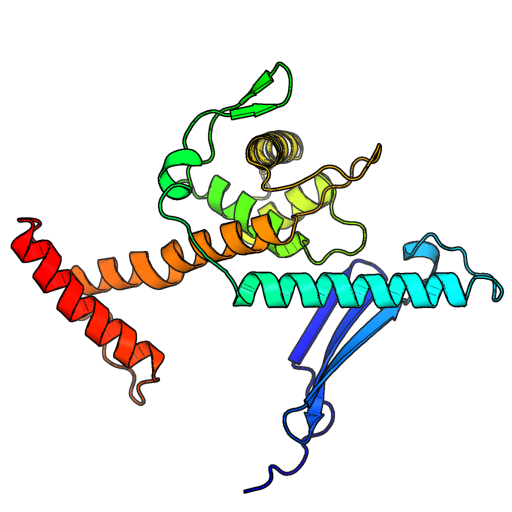 1
ATOM 815 C C . PRO A 1 105 ? 7.912 9.629 -7.197 1.00 94.38 105 PRO A C 1
ATOM 817 O O . PRO A 1 105 ? 7.655 8.701 -6.436 1.00 94.38 105 PRO A O 1
ATOM 820 N N . ARG A 1 106 ? 7.144 10.723 -7.262 1.00 94.75 106 ARG A N 1
ATOM 821 C CA . ARG A 1 106 ? 5.984 10.946 -6.387 1.00 94.75 106 ARG A CA 1
ATOM 822 C C . ARG A 1 106 ? 4.879 9.899 -6.566 1.00 94.75 106 ARG A C 1
ATOM 824 O O . ARG A 1 106 ? 4.265 9.493 -5.587 1.00 94.75 106 ARG A O 1
ATOM 831 N N . ALA A 1 107 ? 4.624 9.450 -7.795 1.00 94.94 107 ALA A N 1
ATOM 832 C CA . ALA A 1 107 ? 3.615 8.424 -8.049 1.00 94.94 107 ALA A CA 1
ATOM 833 C C . ALA A 1 107 ? 4.050 7.069 -7.480 1.00 94.94 107 ALA A C 1
ATOM 835 O O . ALA A 1 107 ? 3.244 6.395 -6.842 1.00 94.94 107 ALA A O 1
ATOM 836 N N . ARG A 1 108 ? 5.334 6.708 -7.631 1.00 95.50 108 ARG A N 1
ATOM 837 C CA . ARG A 1 108 ? 5.894 5.508 -6.989 1.00 95.50 108 ARG A CA 1
ATOM 838 C C . ARG A 1 108 ? 5.806 5.593 -5.476 1.00 95.50 108 ARG A C 1
ATOM 840 O O . ARG A 1 108 ? 5.309 4.665 -4.861 1.00 95.50 108 ARG A O 1
ATOM 847 N N . ALA A 1 109 ? 6.185 6.726 -4.886 1.00 97.00 109 ALA A N 1
ATOM 848 C CA . ALA A 1 109 ? 6.065 6.931 -3.446 1.00 97.00 109 ALA A CA 1
ATOM 849 C C . ALA A 1 109 ? 4.617 6.765 -2.955 1.00 97.00 109 ALA A C 1
ATOM 851 O O . ALA A 1 109 ? 4.389 6.136 -1.925 1.00 97.00 109 ALA A O 1
ATOM 852 N N . ALA A 1 110 ? 3.631 7.262 -3.711 1.00 97.31 110 ALA A N 1
ATOM 853 C CA . ALA A 1 110 ? 2.217 7.087 -3.392 1.00 97.31 110 ALA A CA 1
ATOM 854 C C . ALA A 1 110 ? 1.761 5.617 -3.460 1.00 97.31 110 ALA A C 1
ATOM 856 O O . ALA A 1 110 ? 1.051 5.156 -2.564 1.00 97.31 110 ALA A O 1
ATOM 857 N N . LEU A 1 111 ? 2.190 4.871 -4.481 1.00 97.06 111 LEU A N 1
ATOM 858 C CA . LEU A 1 111 ? 1.920 3.436 -4.611 1.00 97.06 111 LEU A CA 1
ATOM 859 C C . LEU A 1 111 ? 2.590 2.644 -3.474 1.00 97.06 111 LEU A C 1
ATOM 861 O O . LEU A 1 111 ? 1.920 1.887 -2.773 1.00 97.06 111 LEU A O 1
ATOM 865 N N . SER A 1 112 ? 3.873 2.896 -3.207 1.00 97.12 112 SER A N 1
ATOM 866 C CA . SER A 1 112 ? 4.627 2.271 -2.114 1.00 97.12 112 SER A CA 1
ATOM 867 C C . SER A 1 112 ? 4.040 2.594 -0.739 1.00 97.12 112 SER A C 1
ATOM 869 O O . SER A 1 112 ? 4.010 1.731 0.140 1.00 97.12 112 SER A O 1
ATOM 871 N N . ALA A 1 113 ? 3.528 3.812 -0.534 1.00 97.75 113 ALA A N 1
ATOM 872 C CA . ALA A 1 113 ? 2.833 4.186 0.693 1.00 97.75 113 ALA A CA 1
ATOM 873 C C . ALA A 1 113 ? 1.507 3.426 0.847 1.00 97.75 113 ALA A C 1
ATOM 875 O O . ALA A 1 113 ? 1.240 2.897 1.925 1.00 97.75 113 ALA A O 1
ATOM 876 N N . ALA A 1 114 ? 0.705 3.313 -0.218 1.00 97.56 114 ALA A N 1
ATOM 877 C CA . ALA A 1 114 ? -0.542 2.543 -0.197 1.00 97.56 114 ALA A CA 1
ATOM 878 C C . ALA A 1 114 ? -0.292 1.054 0.088 1.00 97.56 114 ALA A C 1
ATOM 880 O O . ALA A 1 114 ? -1.028 0.451 0.872 1.00 97.56 114 ALA A O 1
ATOM 881 N N . LEU A 1 115 ? 0.766 0.484 -0.496 1.00 96.44 115 LEU A N 1
ATOM 882 C CA . LEU A 1 115 ? 1.197 -0.888 -0.242 1.00 96.44 115 LEU A CA 1
ATOM 883 C C . LEU A 1 115 ? 1.661 -1.069 1.209 1.00 96.44 115 LEU A C 1
ATOM 885 O O . LEU A 1 115 ? 1.186 -1.956 1.912 1.00 96.44 115 LEU A O 1
ATOM 889 N N . SER A 1 116 ? 2.517 -0.172 1.702 1.00 95.25 116 SER A N 1
ATOM 890 C CA . SER A 1 116 ? 3.042 -0.242 3.072 1.00 95.25 116 SER A CA 1
ATOM 891 C C . SER A 1 116 ? 1.962 -0.105 4.150 1.00 95.25 116 SER A C 1
ATOM 893 O O . SER A 1 116 ? 2.127 -0.597 5.263 1.00 95.25 116 SER A O 1
ATOM 895 N N . LEU A 1 117 ? 0.881 0.620 3.857 1.00 96.12 117 LEU A N 1
ATOM 896 C CA . LEU A 1 117 ? -0.224 0.853 4.787 1.00 96.12 117 LEU A CA 1
ATOM 897 C C . LEU A 1 117 ? -1.350 -0.186 4.643 1.00 96.12 117 LEU A C 1
ATOM 899 O O . LEU A 1 117 ? -2.297 -0.148 5.433 1.00 96.12 117 LEU A O 1
ATOM 903 N N . ALA A 1 118 ? -1.262 -1.110 3.678 1.00 95.88 118 ALA A N 1
ATOM 904 C CA . ALA A 1 118 ? -2.316 -2.077 3.363 1.00 95.88 118 ALA A CA 1
ATOM 905 C C . ALA A 1 118 ? -2.654 -3.008 4.542 1.00 95.88 118 ALA A C 1
ATOM 907 O O . ALA A 1 118 ? -3.826 -3.325 4.766 1.00 95.88 118 ALA A O 1
ATOM 908 N N . SER A 1 119 ? -1.644 -3.382 5.335 1.00 93.69 119 SER A N 1
ATOM 909 C CA . SER A 1 119 ? -1.785 -4.271 6.493 1.00 93.69 119 SER A CA 1
ATOM 910 C C . SER A 1 119 ? -2.359 -3.594 7.742 1.00 93.69 119 SER A C 1
ATOM 912 O O . SER A 1 119 ? -2.643 -4.277 8.724 1.00 93.69 119 SER A O 1
ATOM 914 N N . ARG A 1 120 ? -2.576 -2.267 7.739 1.00 93.25 120 ARG A N 1
ATOM 915 C CA . ARG A 1 120 ? -3.143 -1.571 8.907 1.00 93.25 120 ARG A CA 1
ATOM 916 C C . ARG A 1 120 ? -4.580 -2.049 9.152 1.00 93.25 120 ARG A C 1
ATOM 918 O O . ARG A 1 120 ? -5.424 -1.854 8.273 1.00 93.25 120 ARG A O 1
ATOM 925 N N . PRO A 1 121 ? -4.909 -2.587 10.342 1.00 89.06 121 PRO A N 1
ATOM 926 C CA . PRO A 1 121 ? -6.207 -3.222 10.595 1.00 89.06 121 PRO A CA 1
ATOM 927 C C . PRO A 1 121 ? -7.377 -2.244 10.418 1.00 89.06 121 PRO A C 1
ATOM 929 O O . PRO A 1 121 ? -8.312 -2.503 9.666 1.00 89.06 121 PRO A O 1
ATOM 932 N N . ALA A 1 122 ? -7.266 -1.045 10.995 1.00 88.81 122 ALA A N 1
ATOM 933 C CA . ALA A 1 122 ? -8.247 0.030 10.830 1.00 88.81 122 ALA A CA 1
ATOM 934 C C . ALA A 1 122 ? -8.042 0.856 9.540 1.00 88.81 122 ALA A C 1
ATOM 936 O O . ALA A 1 122 ? -8.581 1.957 9.406 1.00 88.81 122 ALA A O 1
ATOM 937 N N . GLY A 1 123 ? -7.218 0.393 8.598 1.00 93.44 123 GLY A N 1
ATOM 938 C CA . GLY A 1 123 ? -6.773 1.177 7.448 1.00 93.44 123 GLY A CA 1
ATOM 939 C C . GLY A 1 123 ? -5.993 2.440 7.823 1.00 93.44 123 GLY A C 1
ATOM 940 O O . GLY A 1 123 ? -5.460 2.574 8.928 1.00 93.44 123 GLY A O 1
ATOM 941 N N . PHE A 1 124 ? -5.935 3.387 6.891 1.00 95.62 124 PHE A N 1
ATOM 942 C CA . PHE A 1 124 ? -5.109 4.587 7.002 1.00 95.62 124 PHE A CA 1
ATOM 943 C C . PHE A 1 124 ? -5.854 5.861 6.603 1.00 95.62 124 PHE A C 1
ATOM 945 O O . PHE A 1 124 ? -6.800 5.846 5.819 1.00 95.62 124 PHE A O 1
ATOM 952 N N . THR A 1 125 ? -5.435 6.981 7.172 1.00 95.75 125 THR A N 1
ATOM 953 C CA . THR A 1 125 ? -5.944 8.323 6.877 1.00 95.75 125 THR A CA 1
ATOM 954 C C . THR A 1 125 ? -5.015 9.061 5.912 1.00 95.75 125 THR A C 1
ATOM 956 O O . THR A 1 125 ? -3.920 8.595 5.599 1.00 95.75 125 THR A O 1
ATOM 959 N N . ALA A 1 126 ? -5.417 10.255 5.466 1.00 96.56 126 ALA A N 1
ATOM 960 C CA . ALA A 1 126 ? -4.524 11.130 4.707 1.00 96.56 126 ALA A CA 1
ATOM 961 C C . ALA A 1 126 ? -3.285 11.554 5.514 1.00 96.56 126 ALA A C 1
ATOM 963 O O . ALA A 1 126 ? -2.222 11.735 4.928 1.00 96.56 126 ALA A O 1
ATOM 964 N N . ALA A 1 127 ? -3.394 11.664 6.843 1.00 96.00 127 ALA A N 1
ATOM 965 C CA . ALA A 1 127 ? -2.257 11.971 7.707 1.00 96.00 127 ALA A CA 1
ATOM 966 C C . ALA A 1 127 ? -1.262 10.801 7.754 1.00 96.00 127 ALA A C 1
ATOM 968 O O . ALA A 1 127 ? -0.076 11.012 7.522 1.00 96.00 127 ALA A O 1
ATOM 969 N N . ASP A 1 128 ? -1.752 9.567 7.942 1.00 96.12 128 ASP A N 1
ATOM 970 C CA . ASP A 1 128 ? -0.913 8.359 7.881 1.00 96.12 128 ASP A CA 1
ATOM 971 C C . ASP A 1 128 ? -0.208 8.242 6.516 1.00 96.12 128 ASP A C 1
ATOM 973 O O . ASP A 1 128 ? 0.979 7.933 6.443 1.00 96.12 128 ASP A O 1
ATOM 977 N N . PHE A 1 129 ? -0.937 8.518 5.429 1.00 97.69 129 PHE A N 1
ATOM 978 C CA . PHE A 1 129 ? -0.409 8.478 4.065 1.00 97.69 129 PHE A CA 1
ATOM 979 C C . PHE A 1 129 ? 0.662 9.549 3.823 1.00 97.69 129 PHE A C 1
ATOM 981 O O . PHE A 1 129 ? 1.702 9.256 3.239 1.00 97.69 129 PHE A O 1
ATOM 988 N N . THR A 1 130 ? 0.435 10.770 4.318 1.00 98.19 130 THR A N 1
ATOM 989 C CA . THR A 1 130 ? 1.413 11.870 4.267 1.00 98.19 130 THR A CA 1
ATOM 990 C C . THR A 1 130 ? 2.687 11.478 5.001 1.00 98.19 130 THR A C 1
ATOM 992 O O . THR A 1 130 ? 3.755 11.491 4.398 1.00 98.19 130 THR A O 1
ATOM 995 N N . ALA A 1 131 ? 2.563 11.047 6.260 1.00 96.88 131 ALA A N 1
ATOM 996 C CA . ALA A 1 131 ? 3.699 10.632 7.075 1.00 96.88 131 ALA A CA 1
ATOM 997 C C . ALA A 1 131 ? 4.478 9.488 6.412 1.00 96.88 131 ALA A C 1
ATOM 999 O O . ALA A 1 131 ? 5.706 9.502 6.379 1.00 96.88 131 ALA A O 1
ATOM 1000 N N . LYS A 1 132 ? 3.779 8.511 5.818 1.00 97.06 132 LYS A N 1
ATOM 1001 C CA . LYS A 1 132 ? 4.445 7.399 5.137 1.00 97.06 132 LYS A CA 1
ATOM 1002 C C . LYS A 1 132 ? 5.187 7.839 3.876 1.00 97.06 132 LYS A C 1
ATOM 1004 O O . LYS A 1 132 ? 6.284 7.342 3.648 1.00 97.06 132 LYS A O 1
ATOM 1009 N N . ILE A 1 133 ? 4.633 8.761 3.087 1.00 97.62 133 ILE A N 1
ATOM 1010 C CA . ILE A 1 133 ? 5.343 9.321 1.929 1.00 97.62 133 ILE A CA 1
ATOM 1011 C C . ILE A 1 133 ? 6.589 10.076 2.379 1.00 97.62 133 ILE A C 1
ATOM 1013 O O . ILE A 1 133 ? 7.652 9.790 1.847 1.00 97.62 133 ILE A O 1
ATOM 1017 N N . GLN A 1 134 ? 6.483 10.947 3.385 1.00 97.31 134 GLN A N 1
ATOM 1018 C CA . GLN A 1 134 ? 7.628 11.690 3.925 1.00 97.31 134 GLN A CA 1
ATOM 1019 C C . GLN A 1 134 ? 8.750 10.748 4.389 1.00 97.31 134 GLN A C 1
ATOM 1021 O O . GLN A 1 134 ? 9.916 10.999 4.109 1.00 97.31 134 GLN A O 1
ATOM 1026 N N . VAL A 1 135 ? 8.407 9.624 5.031 1.00 96.38 135 VAL A N 1
ATOM 1027 C CA . VAL A 1 135 ? 9.383 8.590 5.418 1.00 96.38 135 VAL A CA 1
ATOM 1028 C C . VAL A 1 135 ? 10.019 7.907 4.202 1.00 96.38 135 VAL A C 1
ATOM 1030 O O . VAL A 1 135 ? 11.212 7.636 4.219 1.00 96.38 135 VAL A O 1
ATOM 1033 N N . ILE A 1 136 ? 9.241 7.603 3.159 1.00 95.38 136 ILE A N 1
ATOM 1034 C CA . ILE A 1 136 ? 9.743 6.922 1.952 1.00 95.38 136 ILE A CA 1
ATOM 1035 C C . ILE A 1 136 ? 10.643 7.843 1.119 1.00 95.38 136 ILE A C 1
ATOM 1037 O O . ILE A 1 136 ? 11.632 7.380 0.559 1.00 95.38 136 ILE A O 1
ATOM 1041 N N . THR A 1 137 ? 10.287 9.122 0.987 1.00 95.19 137 THR A N 1
ATOM 1042 C CA . THR A 1 137 ? 10.975 10.065 0.092 1.00 95.19 137 THR A CA 1
ATOM 1043 C C . THR A 1 137 ? 12.015 10.931 0.792 1.00 95.19 137 THR A C 1
ATOM 1045 O O . THR A 1 137 ? 12.843 11.523 0.109 1.00 95.19 137 THR A O 1
ATOM 1048 N N . GLY A 1 138 ? 11.948 11.062 2.119 1.00 95.56 138 GLY A N 1
ATOM 1049 C CA . GLY A 1 138 ? 12.704 12.063 2.878 1.00 95.56 138 GLY A CA 1
ATOM 1050 C C . GLY A 1 138 ? 12.200 13.504 2.695 1.00 95.56 138 GLY A C 1
ATOM 1051 O O . GLY A 1 138 ? 12.775 14.425 3.265 1.00 95.56 138 GLY A O 1
ATOM 1052 N N . ASP A 1 139 ? 11.131 13.720 1.919 1.00 93.69 139 ASP A N 1
ATOM 1053 C CA . ASP A 1 139 ? 10.593 15.051 1.610 1.00 93.69 139 ASP A CA 1
ATOM 1054 C C . ASP A 1 139 ? 9.556 15.481 2.654 1.00 93.69 139 ASP A C 1
ATOM 1056 O O . ASP A 1 139 ? 8.370 15.166 2.538 1.00 93.69 139 ASP A O 1
ATOM 1060 N N . THR A 1 140 ? 9.993 16.234 3.663 1.00 92.25 140 THR A N 1
ATOM 1061 C CA . THR A 1 140 ? 9.118 16.804 4.702 1.00 92.25 140 THR A CA 1
ATOM 1062 C C . THR A 1 140 ? 8.191 17.906 4.178 1.00 92.25 140 THR A C 1
ATOM 1064 O O . THR A 1 140 ? 7.203 18.232 4.839 1.00 92.25 140 THR A O 1
ATOM 1067 N N . GLY A 1 141 ? 8.447 18.439 2.977 1.00 94.00 141 GLY A N 1
ATOM 1068 C CA . GLY A 1 141 ? 7.592 19.407 2.292 1.00 94.00 141 GLY A CA 1
ATOM 1069 C C . GLY A 1 141 ? 6.318 18.793 1.706 1.00 94.00 141 GLY A C 1
ATOM 1070 O O . GLY A 1 141 ? 5.400 19.525 1.326 1.00 94.00 141 GLY A O 1
ATOM 1071 N N . TYR A 1 142 ? 6.214 17.461 1.662 1.00 96.06 142 TYR A N 1
ATOM 1072 C CA . TYR A 1 142 ? 5.012 16.779 1.203 1.00 96.06 142 TYR A CA 1
ATOM 1073 C C . TYR A 1 142 ? 3.824 17.027 2.146 1.00 96.06 142 TYR A C 1
ATOM 1075 O O . TYR A 1 142 ? 3.872 16.730 3.340 1.00 96.06 142 TYR A O 1
ATOM 1083 N N . THR A 1 143 ? 2.724 17.554 1.605 1.00 95.50 143 THR A N 1
ATOM 1084 C CA . THR A 1 143 ? 1.594 18.070 2.396 1.00 95.50 143 THR A CA 1
ATOM 1085 C C . THR A 1 143 ? 0.378 17.144 2.417 1.00 95.50 143 THR A C 1
ATOM 1087 O O . THR A 1 143 ? 0.110 16.385 1.482 1.00 95.50 143 THR A O 1
ATOM 1090 N N . ALA A 1 144 ? -0.480 17.315 3.427 1.00 94.50 144 ALA A N 1
ATOM 1091 C CA . ALA A 1 144 ? -1.770 16.625 3.506 1.00 94.50 144 ALA A CA 1
ATOM 1092 C C . ALA A 1 144 ? -2.694 16.906 2.301 1.00 94.50 144 ALA A C 1
ATOM 1094 O O . ALA A 1 144 ? -3.489 16.048 1.911 1.00 94.50 144 ALA A O 1
ATOM 1095 N N . ARG A 1 145 ? -2.586 18.087 1.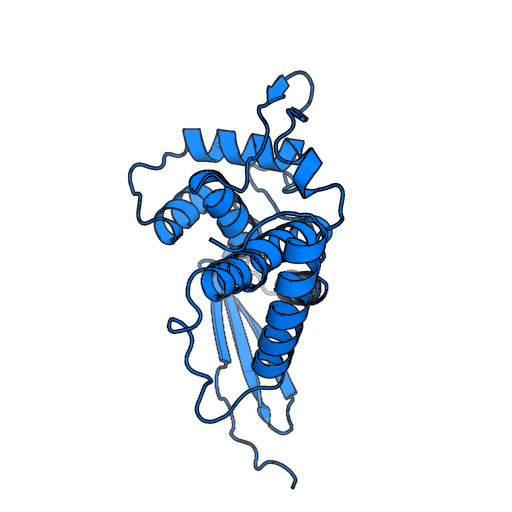670 1.00 95.44 145 ARG A N 1
ATOM 1096 C CA . ARG A 1 145 ? -3.346 18.425 0.452 1.00 95.44 145 ARG A CA 1
ATOM 1097 C C . ARG A 1 145 ? -2.873 17.601 -0.745 1.00 95.44 145 ARG A C 1
ATOM 1099 O O . ARG A 1 145 ? -3.702 17.112 -1.512 1.00 95.44 145 ARG A O 1
ATOM 1106 N N . GLN A 1 146 ? -1.559 17.430 -0.888 1.00 96.00 146 GLN A N 1
ATOM 1107 C CA . GLN A 1 146 ? -0.969 16.557 -1.902 1.00 96.00 146 GLN A CA 1
ATOM 1108 C C . GLN A 1 146 ? -1.368 15.095 -1.666 1.00 96.00 146 GLN A C 1
ATOM 1110 O O . GLN A 1 146 ? -1.856 14.458 -2.598 1.00 96.00 146 GLN A O 1
ATOM 1115 N N . ALA A 1 147 ? -1.305 14.620 -0.417 1.00 96.81 147 ALA A N 1
ATOM 1116 C CA . ALA A 1 147 ? -1.785 13.294 -0.025 1.00 96.81 147 ALA A CA 1
ATOM 1117 C C . ALA A 1 147 ? -3.249 13.063 -0.391 1.00 96.81 147 ALA A C 1
ATOM 1119 O O . ALA A 1 147 ? -3.571 12.072 -1.039 1.00 96.81 147 ALA A O 1
ATOM 1120 N N . ALA A 1 148 ? -4.140 13.991 -0.042 1.00 95.75 148 ALA A N 1
ATOM 1121 C CA . ALA A 1 148 ? -5.554 13.879 -0.381 1.00 95.75 148 ALA A CA 1
ATOM 1122 C C . ALA A 1 148 ? -5.779 13.808 -1.902 1.00 95.75 148 ALA A C 1
ATOM 1124 O O . ALA A 1 148 ? -6.630 13.046 -2.366 1.00 95.75 148 ALA A O 1
ATOM 1125 N N . TYR A 1 149 ? -5.015 14.575 -2.684 1.00 95.31 149 TYR A N 1
ATOM 1126 C CA . TYR A 1 149 ? -5.090 14.544 -4.143 1.00 95.31 149 TYR A CA 1
ATOM 1127 C C . TYR A 1 149 ? -4.588 13.216 -4.729 1.00 95.31 149 TYR A C 1
ATOM 1129 O O . TYR A 1 149 ? -5.274 12.618 -5.560 1.00 95.31 149 TYR A O 1
ATOM 1137 N N . ASP A 1 150 ? -3.451 12.708 -4.259 1.00 96.12 150 ASP A N 1
ATOM 1138 C CA . ASP A 1 150 ? -2.894 11.439 -4.736 1.00 96.12 150 ASP A CA 1
ATOM 1139 C C . ASP A 1 150 ? -3.772 10.254 -4.319 1.00 96.12 150 ASP A C 1
ATOM 1141 O O . ASP A 1 150 ? -4.084 9.390 -5.136 1.00 96.12 150 ASP A O 1
ATOM 1145 N N . MET A 1 151 ? -4.310 10.266 -3.098 1.00 96.69 151 MET A N 1
ATOM 1146 C CA . MET A 1 151 ? -5.303 9.286 -2.651 1.00 96.69 151 MET A CA 1
ATOM 1147 C C . MET A 1 151 ? -6.572 9.325 -3.505 1.00 96.69 151 MET A C 1
ATOM 1149 O O . MET A 1 151 ? -7.125 8.279 -3.833 1.00 96.69 151 MET A O 1
ATOM 1153 N N . ARG A 1 152 ? -7.043 10.508 -3.921 1.00 95.81 152 ARG A N 1
ATOM 1154 C CA . ARG A 1 152 ? -8.170 10.603 -4.864 1.00 95.81 152 ARG A CA 1
ATOM 1155 C C . ARG A 1 152 ? -7.850 9.953 -6.208 1.00 95.81 152 ARG A C 1
ATOM 1157 O O . ARG A 1 152 ? -8.728 9.290 -6.755 1.00 95.81 152 ARG A O 1
ATOM 1164 N N . LYS A 1 153 ? -6.630 10.117 -6.730 1.00 95.31 153 LYS A N 1
ATOM 1165 C CA . LYS A 1 153 ? -6.197 9.433 -7.960 1.00 95.31 153 LYS A CA 1
ATOM 1166 C C . LYS A 1 153 ? -6.171 7.919 -7.781 1.00 95.31 153 LYS A C 1
ATOM 1168 O O . LYS A 1 153 ? -6.743 7.215 -8.605 1.00 95.31 153 LYS A O 1
ATOM 1173 N N . LEU A 1 154 ? -5.581 7.435 -6.687 1.00 96.00 154 LEU A N 1
ATOM 1174 C CA . LEU A 1 154 ? -5.551 6.007 -6.359 1.00 96.00 154 LEU A CA 1
ATOM 1175 C C . LEU A 1 154 ? -6.969 5.426 -6.278 1.00 96.00 154 LEU A C 1
ATOM 1177 O O . LEU A 1 154 ? -7.237 4.375 -6.849 1.00 96.00 154 LEU A O 1
ATOM 1181 N N . ARG A 1 155 ? -7.913 6.149 -5.664 1.00 95.50 155 ARG A N 1
ATOM 1182 C CA . ARG A 1 155 ? -9.330 5.744 -5.629 1.00 95.50 155 ARG A CA 1
ATOM 1183 C C . ARG A 1 155 ? -9.980 5.684 -6.998 1.00 95.50 155 ARG A C 1
ATOM 1185 O O . ARG A 1 155 ? -10.733 4.759 -7.264 1.00 95.50 155 ARG A O 1
ATOM 1192 N N . ALA A 1 156 ? -9.715 6.669 -7.851 1.00 94.38 156 ALA A N 1
ATOM 1193 C CA . ALA A 1 156 ? -10.250 6.699 -9.211 1.00 94.38 156 ALA A CA 1
ATOM 1194 C C . ALA A 1 156 ? -9.726 5.540 -10.077 1.00 94.38 156 ALA A C 1
ATOM 1196 O O . ALA A 1 156 ? -10.309 5.238 -11.110 1.00 94.38 156 ALA A O 1
ATOM 1197 N N . LYS A 1 157 ? -8.624 4.912 -9.655 1.00 93.31 157 LYS A N 1
ATOM 1198 C CA . LYS A 1 157 ? -8.031 3.718 -10.263 1.00 93.31 157 LYS A CA 1
ATOM 1199 C C . LYS A 1 157 ? -8.331 2.434 -9.481 1.00 93.31 157 LYS A C 1
ATOM 1201 O O . LYS A 1 157 ? -7.687 1.428 -9.728 1.00 93.31 157 LYS A O 1
ATOM 1206 N N . HIS A 1 158 ? -9.260 2.471 -8.521 1.00 93.31 158 HIS A N 1
ATOM 1207 C CA . HIS A 1 158 ? -9.614 1.335 -7.655 1.00 93.31 158 HIS A CA 1
ATOM 1208 C C . HIS A 1 158 ? -8.442 0.745 -6.850 1.00 93.31 158 HIS A C 1
ATOM 1210 O O . HIS A 1 158 ? -8.546 -0.343 -6.293 1.00 93.31 158 HIS A O 1
ATOM 1216 N N . LEU A 1 159 ? -7.345 1.497 -6.719 1.00 95.00 159 LEU A N 1
ATOM 1217 C CA . LEU A 1 159 ? -6.151 1.064 -6.000 1.00 95.00 159 LEU A CA 1
ATOM 1218 C C . LEU A 1 159 ? -6.290 1.222 -4.484 1.00 95.00 159 LEU A C 1
ATOM 1220 O O . LEU A 1 159 ? -5.591 0.566 -3.722 1.00 95.00 159 LEU A O 1
ATOM 1224 N N . ILE A 1 160 ? -7.195 2.091 -4.032 1.00 96.81 160 ILE A N 1
ATOM 1225 C CA . ILE A 1 160 ? -7.598 2.193 -2.627 1.00 96.81 160 ILE A CA 1
ATOM 1226 C C . ILE A 1 160 ? -9.102 2.457 -2.544 1.00 96.81 160 ILE A C 1
ATOM 1228 O O . ILE A 1 160 ? -9.675 3.129 -3.403 1.00 96.81 160 ILE A O 1
ATOM 1232 N N . ASN A 1 161 ? -9.727 2.023 -1.455 1.00 95.56 161 ASN A N 1
ATOM 1233 C CA . ASN A 1 161 ? -11.146 2.210 -1.174 1.00 95.56 161 ASN A CA 1
ATOM 1234 C C . ASN A 1 161 ? -11.349 2.969 0.134 1.00 95.56 161 ASN A C 1
ATOM 1236 O O . ASN A 1 161 ? -10.567 2.839 1.073 1.00 95.56 161 ASN A O 1
ATOM 1240 N N . ARG A 1 162 ? -12.410 3.780 0.197 1.00 94.62 162 ARG A N 1
ATOM 1241 C CA . ARG A 1 162 ? -12.833 4.444 1.438 1.00 94.62 162 ARG A CA 1
ATOM 1242 C C . ARG A 1 162 ? -13.662 3.458 2.259 1.00 94.62 162 ARG A C 1
ATOM 1244 O O . ARG A 1 162 ? -14.569 2.839 1.715 1.00 94.62 162 ARG A O 1
ATOM 1251 N N . GLN A 1 163 ? -13.379 3.340 3.551 1.00 90.19 163 GLN A N 1
ATOM 1252 C CA . GLN A 1 163 ? -14.143 2.483 4.457 1.00 90.19 163 GLN A CA 1
ATOM 1253 C C . GLN A 1 163 ? -15.410 3.191 4.938 1.00 90.19 163 GLN A C 1
ATOM 1255 O O . GLN A 1 163 ? -15.337 4.089 5.789 1.00 90.19 163 GLN A O 1
ATOM 1260 N N . GLY A 1 164 ? -16.561 2.771 4.407 1.00 85.50 164 GLY A N 1
ATOM 1261 C CA . GLY A 1 164 ? -17.875 3.301 4.771 1.00 85.50 164 GLY A CA 1
ATOM 1262 C C . GLY A 1 164 ? -17.906 4.834 4.785 1.00 85.50 164 GLY A C 1
ATOM 1263 O O . GLY A 1 164 ? -17.334 5.501 3.919 1.00 85.50 164 GLY A O 1
ATOM 1264 N N . CYS A 1 165 ? -18.515 5.406 5.825 1.00 82.50 165 CYS A N 1
ATOM 1265 C CA . CYS A 1 165 ? -18.598 6.859 6.015 1.00 82.50 165 CYS A CA 1
ATOM 1266 C C . CYS A 1 165 ? -17.338 7.482 6.656 1.00 82.50 165 CYS A C 1
ATOM 1268 O O . CYS A 1 165 ? -17.231 8.705 6.768 1.00 82.50 165 CYS A O 1
ATOM 1270 N N . SER A 1 166 ? -16.349 6.680 7.058 1.00 88.31 166 SER A N 1
ATOM 1271 C CA . SER A 1 166 ? -15.167 7.158 7.790 1.00 88.31 166 SER A CA 1
ATOM 1272 C C . SER A 1 166 ? -14.171 7.911 6.894 1.00 88.31 166 SER A C 1
ATOM 1274 O O . SER A 1 166 ? -14.275 7.893 5.672 1.00 88.31 166 SER A O 1
ATOM 1276 N N . ARG A 1 167 ? -13.159 8.566 7.478 1.00 91.75 167 ARG A N 1
ATOM 1277 C CA . ARG A 1 167 ? -12.022 9.156 6.732 1.00 91.75 167 ARG A CA 1
ATOM 1278 C C . ARG A 1 167 ? -10.864 8.163 6.529 1.00 91.75 167 ARG A C 1
ATOM 1280 O O . ARG A 1 167 ? -9.727 8.586 6.321 1.00 91.75 167 ARG A O 1
ATOM 1287 N N . ARG A 1 168 ? -11.140 6.860 6.651 1.00 94.56 168 ARG A N 1
ATOM 1288 C CA . ARG A 1 168 ? -10.149 5.786 6.547 1.00 94.56 168 ARG A CA 1
ATOM 1289 C C . ARG A 1 168 ? -10.226 5.111 5.190 1.00 94.56 168 ARG A C 1
ATOM 1291 O O . ARG A 1 168 ? -11.298 4.987 4.595 1.00 94.56 168 ARG A O 1
ATOM 1298 N N . TYR A 1 169 ? -9.069 4.675 4.727 1.00 96.75 169 TYR A N 1
ATOM 1299 C CA . TYR A 1 169 ? -8.866 4.033 3.445 1.00 96.75 169 TYR A CA 1
ATOM 1300 C C . TYR A 1 169 ? -8.182 2.685 3.633 1.00 96.75 169 TYR A C 1
ATOM 1302 O O . TYR A 1 169 ? -7.506 2.449 4.634 1.00 96.75 169 TYR A O 1
ATOM 1310 N N . GLN A 1 170 ? -8.399 1.790 2.682 1.00 95.94 170 GLN A N 1
ATOM 1311 C CA . GLN A 1 170 ? -7.784 0.471 2.615 1.00 95.94 170 GLN A CA 1
ATOM 1312 C C . GLN A 1 170 ? -7.362 0.191 1.182 1.00 95.94 170 GLN A C 1
ATOM 1314 O O . GLN A 1 170 ? -8.051 0.579 0.240 1.00 95.94 170 GLN A O 1
ATOM 1319 N N . THR A 1 171 ? -6.256 -0.520 1.039 1.00 97.19 171 THR A N 1
ATOM 1320 C CA . THR A 1 171 ? -5.813 -1.083 -0.234 1.00 97.19 171 THR A CA 1
ATOM 1321 C C . THR A 1 171 ? -6.441 -2.477 -0.340 1.00 97.19 171 THR A C 1
ATOM 1323 O O . THR A 1 171 ? -6.152 -3.311 0.524 1.00 97.19 171 THR A O 1
ATOM 1326 N N . PRO A 1 172 ? -7.370 -2.729 -1.282 1.00 94.81 172 PRO A N 1
ATOM 1327 C CA . PRO A 1 172 ? -7.965 -4.056 -1.442 1.00 94.81 172 PRO A CA 1
ATOM 1328 C C . PRO A 1 172 ? -6.920 -5.080 -1.932 1.00 94.81 172 PRO A C 1
ATOM 1330 O O . PRO A 1 172 ? -5.931 -4.667 -2.538 1.00 94.81 172 PRO A O 1
ATOM 1333 N N . PRO A 1 173 ? -7.127 -6.393 -1.709 1.00 93.62 173 PRO A N 1
ATOM 1334 C CA . PRO A 1 173 ? -6.163 -7.440 -2.077 1.00 93.62 173 PRO A CA 1
ATOM 1335 C C . PRO A 1 173 ? -5.718 -7.393 -3.544 1.00 93.62 173 PRO A C 1
ATOM 1337 O O . PRO A 1 173 ? -4.523 -7.422 -3.829 1.00 93.62 173 PRO A O 1
ATOM 1340 N N . ASP A 1 174 ? -6.651 -7.205 -4.479 1.00 92.38 174 ASP A N 1
ATOM 1341 C CA . ASP A 1 174 ? -6.303 -7.116 -5.902 1.00 92.38 174 ASP A CA 1
ATOM 1342 C C . ASP A 1 174 ? -5.454 -5.881 -6.209 1.00 92.38 174 ASP A C 1
ATOM 1344 O O . ASP A 1 174 ? -4.459 -5.973 -6.920 1.00 92.38 174 ASP A O 1
ATOM 1348 N N . ALA A 1 175 ? -5.748 -4.740 -5.582 1.00 94.12 175 ALA A N 1
ATOM 1349 C CA . ALA A 1 175 ? -4.888 -3.570 -5.710 1.00 94.12 175 ALA A CA 1
ATOM 1350 C C . ALA A 1 175 ? -3.506 -3.789 -5.083 1.00 94.12 175 ALA A C 1
ATOM 1352 O O . ALA A 1 175 ? -2.528 -3.262 -5.601 1.00 94.12 175 ALA A O 1
ATOM 1353 N N . VAL A 1 176 ? -3.395 -4.555 -3.991 1.00 96.00 176 VAL A N 1
ATOM 1354 C CA . VAL A 1 176 ? -2.092 -4.944 -3.427 1.00 96.00 176 VAL A CA 1
ATOM 1355 C C . VAL A 1 176 ? -1.296 -5.744 -4.457 1.00 96.00 176 VAL A C 1
ATOM 1357 O O . VAL A 1 176 ? -0.144 -5.386 -4.704 1.00 96.00 176 VAL A O 1
ATOM 1360 N N . ARG A 1 177 ? -1.911 -6.749 -5.100 1.00 94.50 177 ARG A N 1
ATOM 1361 C CA . ARG A 1 177 ? -1.289 -7.547 -6.175 1.00 94.50 177 ARG A CA 1
ATOM 1362 C C . ARG A 1 177 ? -0.794 -6.661 -7.308 1.00 94.50 177 ARG A C 1
ATOM 1364 O O . ARG A 1 177 ? 0.375 -6.738 -7.670 1.00 94.50 177 ARG A O 1
ATOM 1371 N N . THR A 1 178 ? -1.661 -5.782 -7.808 1.00 92.88 178 THR A N 1
ATOM 1372 C CA . THR A 1 178 ? -1.349 -4.862 -8.905 1.00 92.88 178 THR A CA 1
ATOM 1373 C C . THR A 1 178 ? -0.227 -3.895 -8.531 1.00 92.88 178 THR A C 1
ATOM 1375 O O . THR A 1 178 ? 0.744 -3.750 -9.266 1.00 92.88 178 THR A O 1
ATOM 1378 N N . ILE A 1 179 ? -0.315 -3.233 -7.373 1.00 94.88 179 ILE A N 1
ATOM 1379 C CA . ILE A 1 179 ? 0.700 -2.267 -6.935 1.00 94.88 179 ILE A CA 1
ATOM 1380 C C . ILE A 1 179 ? 2.054 -2.958 -6.750 1.00 94.88 179 ILE A C 1
ATOM 1382 O O . ILE A 1 179 ? 3.063 -2.455 -7.246 1.00 94.88 179 ILE A O 1
ATOM 1386 N N . ALA A 1 180 ? 2.077 -4.095 -6.049 1.00 94.81 180 ALA A N 1
ATOM 1387 C CA . ALA A 1 180 ? 3.294 -4.862 -5.824 1.00 94.81 180 ALA A CA 1
ATOM 1388 C C . ALA A 1 180 ? 3.893 -5.340 -7.152 1.00 94.81 180 ALA A C 1
ATOM 1390 O O . ALA A 1 180 ? 5.077 -5.119 -7.387 1.00 94.81 180 ALA A O 1
ATOM 1391 N N . GLY A 1 181 ? 3.070 -5.896 -8.044 1.00 92.38 181 GLY A N 1
ATOM 1392 C CA . GLY A 1 181 ? 3.508 -6.425 -9.332 1.00 92.38 181 GLY A CA 1
ATOM 1393 C C . GLY A 1 181 ? 4.172 -5.360 -10.196 1.00 92.38 181 GLY A C 1
ATOM 1394 O O . GLY A 1 181 ? 5.272 -5.572 -10.697 1.00 92.38 181 GLY A O 1
ATOM 1395 N N . ILE A 1 182 ? 3.568 -4.175 -10.314 1.00 91.62 182 ILE A N 1
ATOM 1396 C CA . ILE A 1 182 ? 4.127 -3.116 -11.165 1.00 91.62 182 ILE A CA 1
ATOM 1397 C C . ILE A 1 182 ? 5.403 -2.518 -10.551 1.00 91.62 182 ILE A C 1
ATOM 1399 O O . ILE A 1 182 ? 6.359 -2.242 -11.276 1.00 91.62 182 ILE A O 1
ATOM 1403 N N . LEU A 1 183 ? 5.449 -2.320 -9.227 1.00 92.88 183 LEU A N 1
ATOM 1404 C CA . LEU A 1 183 ? 6.655 -1.817 -8.559 1.00 92.88 183 LEU A CA 1
ATOM 1405 C C . LEU A 1 183 ? 7.812 -2.822 -8.662 1.00 92.88 183 LEU A C 1
ATOM 1407 O O . LEU A 1 183 ? 8.919 -2.426 -9.017 1.00 92.88 183 LEU A O 1
ATOM 1411 N N . LEU A 1 184 ? 7.556 -4.112 -8.419 1.00 91.06 184 LEU A N 1
ATOM 1412 C CA . LEU A 1 184 ? 8.561 -5.173 -8.531 1.00 91.06 184 LEU A CA 1
ATOM 1413 C C . LEU A 1 184 ? 9.043 -5.339 -9.973 1.00 91.06 184 LEU A C 1
ATOM 1415 O O . LEU A 1 184 ? 10.248 -5.338 -10.215 1.00 91.06 184 LEU A O 1
ATOM 1419 N N . LEU A 1 185 ? 8.124 -5.404 -10.941 1.00 88.31 185 LEU A N 1
ATOM 1420 C CA . LEU A 1 185 ? 8.474 -5.503 -12.356 1.00 88.31 185 LEU A CA 1
ATOM 1421 C C . LEU A 1 185 ? 9.362 -4.331 -12.786 1.00 88.31 185 LEU A C 1
ATOM 1423 O O . LEU A 1 185 ? 10.356 -4.525 -13.479 1.00 88.31 185 LEU A O 1
ATOM 1427 N N . ARG A 1 186 ? 9.048 -3.109 -12.350 1.00 89.44 186 ARG A N 1
ATOM 1428 C CA . ARG A 1 186 ? 9.856 -1.933 -12.675 1.00 89.44 186 ARG A CA 1
ATOM 1429 C C . ARG A 1 186 ? 11.230 -1.967 -12.005 1.00 89.44 186 ARG A C 1
ATOM 1431 O O . ARG A 1 186 ? 12.242 -1.820 -12.689 1.00 89.44 186 ARG A O 1
ATOM 1438 N N . ASP A 1 187 ? 11.251 -2.078 -10.681 1.00 88.19 187 ASP A N 1
ATOM 1439 C CA . ASP A 1 187 ? 12.434 -1.771 -9.874 1.00 88.19 187 ASP A CA 1
ATOM 1440 C C . ASP A 1 187 ? 13.371 -2.973 -9.721 1.00 88.19 187 ASP A C 1
ATOM 1442 O O . ASP A 1 187 ? 14.578 -2.779 -9.613 1.00 88.19 187 ASP A O 1
ATOM 1446 N N . GLN A 1 188 ? 12.836 -4.198 -9.749 1.00 83.88 188 GLN A N 1
ATOM 1447 C CA . GLN A 1 188 ? 13.621 -5.429 -9.608 1.00 83.88 188 GLN A CA 1
ATOM 1448 C C . GLN A 1 188 ? 13.929 -6.084 -10.958 1.00 83.88 188 GLN A C 1
ATOM 1450 O O . GLN A 1 188 ? 14.979 -6.697 -11.100 1.00 83.88 188 GLN A O 1
ATOM 1455 N N . VAL A 1 189 ? 13.067 -5.931 -11.971 1.00 83.69 189 VAL A N 1
ATOM 1456 C CA . VAL A 1 189 ? 13.265 -6.595 -13.274 1.00 83.69 189 VAL A CA 1
ATOM 1457 C C . VAL A 1 189 ? 13.727 -5.616 -14.351 1.00 83.69 189 VAL A C 1
ATOM 1459 O O . VAL A 1 189 ? 14.858 -5.709 -14.821 1.00 83.69 189 VAL A O 1
ATOM 1462 N N . LEU A 1 190 ? 12.891 -4.650 -14.738 1.00 83.62 190 LEU A N 1
ATOM 1463 C CA . LEU A 1 190 ? 13.145 -3.794 -15.900 1.00 83.62 190 LEU A CA 1
ATOM 1464 C C . LEU A 1 190 ? 14.391 -2.918 -15.730 1.00 83.62 190 LEU A C 1
ATOM 1466 O O . LEU A 1 190 ? 15.254 -2.915 -16.605 1.00 83.62 190 LEU A O 1
ATOM 1470 N N . ILE A 1 191 ? 14.506 -2.181 -14.619 1.00 85.19 191 ILE A N 1
ATOM 1471 C CA . ILE A 1 191 ? 15.642 -1.272 -14.400 1.00 85.19 191 ILE A CA 1
ATOM 1472 C C . ILE A 1 191 ? 16.974 -2.030 -14.331 1.00 85.19 191 ILE A C 1
ATOM 1474 O O . ILE A 1 191 ? 17.877 -1.653 -15.083 1.00 85.19 191 ILE A O 1
ATOM 1478 N N . PRO A 1 192 ? 17.126 -3.088 -13.508 1.00 78.94 192 PRO A N 1
ATOM 1479 C CA . PRO A 1 192 ? 18.381 -3.834 -13.449 1.00 78.94 192 PRO A CA 1
ATOM 1480 C C . PRO A 1 192 ? 18.756 -4.461 -14.791 1.00 78.94 192 PRO A C 1
ATOM 1482 O O . PRO A 1 192 ? 19.916 -4.395 -15.196 1.00 78.94 192 PRO A O 1
ATOM 1485 N N . CYS A 1 193 ? 17.780 -4.998 -15.528 1.00 77.62 193 CYS A N 1
ATOM 1486 C CA . CYS A 1 193 ? 18.053 -5.610 -16.824 1.00 77.62 193 CYS A CA 1
ATOM 1487 C C . CYS A 1 193 ? 18.490 -4.575 -17.868 1.00 77.62 193 CYS A C 1
ATOM 1489 O O . CYS A 1 193 ? 19.441 -4.831 -18.602 1.00 77.62 193 CYS A O 1
ATOM 1491 N N . LEU A 1 194 ? 17.865 -3.393 -17.915 1.00 78.69 194 LEU A N 1
ATOM 1492 C CA . LEU A 1 194 ? 18.279 -2.318 -18.826 1.00 78.69 194 LEU A CA 1
ATOM 1493 C C . LEU A 1 194 ? 19.652 -1.741 -18.453 1.00 78.69 194 LEU A C 1
ATOM 1495 O O . LEU A 1 194 ? 20.476 -1.509 -19.337 1.00 78.69 194 LEU A O 1
ATOM 1499 N N . ALA A 1 195 ? 19.930 -1.555 -17.160 1.00 77.56 195 ALA A N 1
ATOM 1500 C CA . ALA A 1 195 ? 21.235 -1.088 -16.691 1.00 77.56 195 ALA A CA 1
ATOM 1501 C C . ALA A 1 195 ? 22.358 -2.068 -17.071 1.00 77.56 195 ALA A C 1
ATOM 1503 O O . ALA A 1 195 ? 23.382 -1.651 -17.607 1.00 77.56 195 ALA A O 1
ATOM 1504 N N . ALA A 1 196 ? 22.133 -3.372 -16.882 1.00 69.12 196 ALA A N 1
ATOM 1505 C CA . ALA A 1 196 ? 23.097 -4.416 -17.227 1.00 69.12 196 ALA A CA 1
ATOM 1506 C C . ALA A 1 196 ? 23.285 -4.612 -18.743 1.00 69.12 196 ALA A C 1
ATOM 1508 O O . ALA A 1 196 ? 24.266 -5.222 -19.174 1.00 69.12 196 ALA A O 1
ATOM 1509 N N . ILE A 1 197 ? 22.348 -4.151 -19.577 1.00 71.69 197 ILE A N 1
ATOM 1510 C CA . ILE A 1 197 ? 22.554 -4.093 -21.028 1.00 71.69 197 ILE A CA 1
ATOM 1511 C C . ILE A 1 197 ? 23.528 -2.974 -21.385 1.00 71.69 197 ILE A C 1
ATOM 1513 O O . ILE A 1 197 ? 24.453 -3.244 -22.144 1.00 71.69 197 ILE A O 1
ATOM 1517 N N . ARG A 1 198 ? 23.337 -1.781 -20.809 1.00 71.00 198 ARG A N 1
ATOM 1518 C CA . ARG A 1 198 ? 24.156 -0.590 -21.068 1.00 71.00 198 ARG A CA 1
ATOM 1519 C C . ARG A 1 198 ? 25.594 -0.730 -20.567 1.00 71.00 198 ARG A C 1
ATOM 1521 O O . ARG A 1 198 ? 26.518 -0.268 -21.220 1.00 71.00 198 ARG A O 1
ATOM 1528 N N . ASP A 1 199 ? 25.788 -1.358 -19.410 1.00 68.75 199 ASP A N 1
ATOM 1529 C CA . ASP A 1 199 ? 27.121 -1.569 -18.845 1.00 68.75 199 ASP A CA 1
ATOM 1530 C C . ASP A 1 199 ? 27.279 -3.016 -18.336 1.00 68.75 199 ASP A C 1
ATOM 1532 O O . ASP A 1 199 ? 26.827 -3.357 -17.237 1.00 68.75 199 ASP A O 1
ATOM 1536 N N . PRO A 1 200 ? 27.914 -3.901 -19.131 1.00 62.66 200 PRO A N 1
ATOM 1537 C CA . PRO A 1 200 ? 28.169 -5.286 -18.745 1.00 62.66 200 PRO A CA 1
ATOM 1538 C C . PRO A 1 200 ? 29.108 -5.422 -17.537 1.00 62.66 200 PRO A C 1
ATOM 1540 O O . PRO A 1 200 ? 29.077 -6.460 -16.877 1.00 62.66 200 PRO A O 1
ATOM 1543 N N . ALA A 1 201 ? 29.944 -4.414 -17.264 1.00 62.31 201 ALA A N 1
ATOM 1544 C CA . ALA A 1 201 ? 30.928 -4.425 -16.183 1.00 62.31 201 ALA A CA 1
ATOM 1545 C C . ALA A 1 201 ? 30.325 -4.011 -14.830 1.00 62.31 201 ALA A C 1
ATOM 1547 O O . ALA A 1 201 ? 30.886 -4.330 -13.784 1.00 62.31 201 ALA A O 1
ATOM 1548 N N . LEU A 1 202 ? 29.156 -3.363 -14.836 1.00 57.94 202 LEU A N 1
ATOM 1549 C CA . LEU A 1 202 ? 28.463 -2.867 -13.639 1.00 57.94 202 LEU A CA 1
ATOM 1550 C C . LEU A 1 202 ? 27.840 -3.982 -12.774 1.00 57.94 202 LEU A C 1
ATOM 1552 O O . LEU A 1 202 ? 27.366 -3.716 -11.672 1.00 57.94 202 LEU A O 1
ATOM 1556 N N . ALA A 1 203 ? 27.856 -5.234 -13.244 1.00 59.47 203 ALA A N 1
ATOM 1557 C CA . ALA A 1 203 ? 27.374 -6.392 -12.494 1.00 59.47 203 ALA A CA 1
ATOM 1558 C C . ALA A 1 203 ? 28.321 -7.598 -12.657 1.00 59.47 203 ALA A C 1
ATOM 1560 O O . ALA A 1 203 ? 27.993 -8.529 -13.406 1.00 59.47 203 ALA A O 1
ATOM 1561 N N . PRO A 1 204 ? 29.491 -7.612 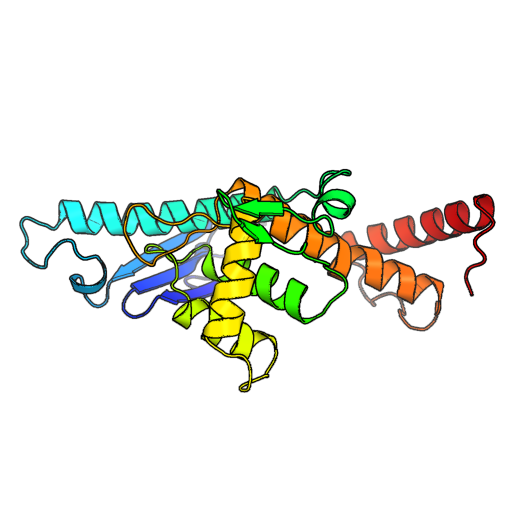-11.983 1.00 59.69 204 PRO A N 1
ATOM 1562 C CA . PRO A 1 204 ? 30.280 -8.832 -11.871 1.00 59.69 204 PRO A CA 1
ATOM 1563 C C . PRO A 1 204 ? 29.403 -9.937 -11.262 1.00 59.69 204 PRO A C 1
ATOM 1565 O O . PRO A 1 204 ? 28.629 -9.659 -10.339 1.00 59.69 204 PRO A O 1
ATOM 1568 N N . PRO A 1 205 ? 29.464 -11.176 -11.784 1.00 63.31 205 PRO A N 1
ATOM 1569 C CA . PRO A 1 205 ? 28.659 -12.260 -11.249 1.00 63.31 205 PRO A CA 1
ATOM 1570 C C . PRO A 1 205 ? 28.988 -12.445 -9.760 1.00 63.31 205 PRO A C 1
ATOM 1572 O O . PRO A 1 205 ? 30.169 -12.431 -9.395 1.00 63.31 205 PRO A O 1
ATOM 1575 N N . PRO A 1 206 ? 27.975 -12.589 -8.887 1.00 66.00 206 PRO A N 1
ATOM 1576 C CA . PRO A 1 206 ? 28.217 -12.843 -7.475 1.00 66.00 206 PRO A CA 1
ATOM 1577 C C . PRO A 1 206 ? 29.048 -14.120 -7.313 1.00 66.00 206 PRO A C 1
ATOM 1579 O O . PRO A 1 206 ? 28.880 -15.078 -8.068 1.00 66.00 206 PRO A O 1
ATOM 1582 N N . ALA A 1 207 ? 29.926 -14.142 -6.306 1.00 67.62 207 ALA A N 1
ATOM 1583 C CA . ALA A 1 207 ? 30.818 -15.276 -6.042 1.00 67.62 207 ALA A CA 1
ATOM 1584 C C . ALA A 1 207 ? 30.061 -16.609 -5.858 1.00 67.62 207 ALA A C 1
ATOM 1586 O O . ALA A 1 207 ? 30.587 -17.666 -6.197 1.00 67.62 207 ALA A O 1
ATOM 1587 N N . SER A 1 208 ? 28.811 -16.537 -5.384 1.00 75.00 208 SER A N 1
ATOM 1588 C CA . SER A 1 208 ? 27.878 -17.660 -5.278 1.00 75.00 208 SER A CA 1
ATOM 1589 C C . SER A 1 208 ? 26.535 -17.261 -5.903 1.00 75.00 208 SER A C 1
ATOM 1591 O O . SER A 1 208 ? 25.743 -16.591 -5.237 1.00 75.00 208 SER A O 1
ATOM 1593 N N . PRO A 1 209 ? 26.266 -17.613 -7.173 1.00 71.88 209 PRO A N 1
ATOM 1594 C CA . PRO A 1 209 ? 25.042 -17.208 -7.853 1.00 71.88 209 PRO A CA 1
ATOM 1595 C C . PRO A 1 209 ? 23.823 -17.916 -7.267 1.00 71.88 209 PRO A C 1
ATOM 1597 O O . PRO A 1 209 ? 23.755 -19.145 -7.217 1.00 71.88 209 PRO A O 1
ATOM 1600 N N . SER A 1 210 ? 22.837 -17.126 -6.856 1.00 80.25 210 SER A N 1
ATOM 1601 C CA . SER A 1 210 ? 21.514 -17.627 -6.507 1.00 80.25 210 SER A CA 1
ATOM 1602 C C . SER A 1 210 ? 20.766 -18.098 -7.766 1.00 80.25 210 SER A C 1
ATOM 1604 O O . SER A 1 210 ? 21.086 -17.676 -8.883 1.00 80.25 210 SER A O 1
ATOM 1606 N N . PRO A 1 211 ? 19.714 -18.924 -7.626 1.00 82.12 211 PRO A N 1
ATOM 1607 C CA . PRO A 1 211 ? 18.838 -19.260 -8.751 1.00 82.12 211 PRO A CA 1
ATOM 1608 C C . PRO A 1 211 ? 18.257 -18.021 -9.458 1.00 82.12 211 PRO A C 1
ATOM 1610 O O . PRO A 1 211 ? 18.097 -18.013 -10.677 1.00 82.12 211 PRO A O 1
ATOM 1613 N N . ALA A 1 212 ? 17.994 -16.940 -8.717 1.00 76.75 212 ALA A N 1
ATOM 1614 C CA . ALA A 1 212 ? 17.530 -15.682 -9.297 1.00 76.75 212 ALA A CA 1
ATOM 1615 C C . ALA A 1 212 ? 18.603 -15.024 -10.181 1.00 76.75 212 ALA A C 1
ATOM 1617 O O . ALA A 1 212 ? 18.278 -14.530 -11.259 1.00 76.75 212 ALA A O 1
ATOM 1618 N N . ASP A 1 213 ? 19.877 -15.073 -9.780 1.00 76.69 213 ASP A N 1
ATOM 1619 C CA . ASP A 1 213 ? 20.989 -14.523 -10.570 1.00 76.69 213 ASP A CA 1
ATOM 1620 C C . ASP A 1 213 ? 21.141 -15.247 -11.912 1.00 76.69 213 ASP A C 1
ATOM 1622 O O . ASP A 1 213 ? 21.401 -14.619 -12.941 1.00 76.69 213 ASP A O 1
ATOM 1626 N N . GLN A 1 214 ? 20.910 -16.563 -11.925 1.00 81.38 214 GLN A N 1
ATOM 1627 C CA . GLN A 1 214 ? 20.893 -17.357 -13.155 1.00 81.38 214 GLN A CA 1
ATOM 1628 C C . GLN A 1 214 ? 19.746 -16.928 -14.079 1.00 81.38 214 GLN A C 1
ATOM 1630 O O . GLN A 1 214 ? 19.960 -16.735 -15.279 1.00 81.38 214 GLN A O 1
ATOM 1635 N N . HIS A 1 215 ? 18.546 -16.706 -13.531 1.00 82.50 215 HIS A N 1
ATOM 1636 C CA . HIS A 1 215 ? 17.412 -16.192 -14.302 1.00 82.50 215 HIS A CA 1
ATOM 1637 C C . HIS A 1 215 ? 17.671 -14.785 -14.852 1.00 82.50 215 HIS A C 1
ATOM 1639 O O . HIS A 1 215 ? 17.398 -14.542 -16.027 1.00 82.50 215 HIS A O 1
ATOM 1645 N N . TYR A 1 216 ? 18.252 -13.875 -14.064 1.00 79.44 216 TYR A N 1
ATOM 1646 C CA . TYR A 1 216 ? 18.635 -12.546 -14.548 1.00 79.44 216 TYR A CA 1
ATOM 1647 C C . TYR A 1 216 ? 19.673 -12.621 -15.672 1.00 79.44 216 TYR A C 1
ATOM 1649 O O . TYR A 1 216 ? 19.546 -11.915 -16.675 1.00 79.44 216 TYR A O 1
ATOM 1657 N N . ALA A 1 217 ? 20.674 -13.498 -15.553 1.00 77.50 217 ALA A N 1
ATOM 1658 C CA . ALA A 1 217 ? 21.676 -13.699 -16.595 1.00 77.50 217 ALA A CA 1
ATOM 1659 C C . ALA A 1 217 ? 21.055 -14.232 -17.898 1.00 77.50 217 ALA A C 1
ATOM 1661 O O . ALA A 1 217 ? 21.368 -13.720 -18.978 1.00 77.50 217 ALA A O 1
ATOM 1662 N N . ALA A 1 218 ? 20.152 -15.212 -17.804 1.00 84.25 218 ALA A N 1
ATOM 1663 C CA . ALA A 1 218 ? 19.433 -15.759 -18.952 1.00 84.25 218 ALA A CA 1
ATOM 1664 C C . ALA A 1 218 ? 18.523 -14.709 -19.609 1.00 84.25 218 ALA A C 1
ATOM 1666 O O . ALA A 1 218 ? 18.603 -14.499 -20.822 1.00 84.25 218 ALA A O 1
ATOM 1667 N N . LEU A 1 219 ? 17.719 -14.000 -18.808 1.00 83.38 219 LEU A N 1
ATOM 1668 C CA . LEU A 1 219 ? 16.828 -12.941 -19.279 1.00 83.38 219 LEU A CA 1
ATOM 1669 C C . LEU A 1 219 ? 17.616 -11.839 -19.991 1.00 83.38 219 LEU A C 1
ATOM 1671 O O . LEU A 1 219 ? 17.241 -11.428 -21.082 1.00 83.38 219 LEU A O 1
ATOM 1675 N N . ARG A 1 220 ? 18.748 -11.405 -19.428 1.00 78.06 220 ARG A N 1
ATOM 1676 C CA . ARG A 1 220 ? 19.629 -10.403 -20.043 1.00 78.06 220 ARG A CA 1
ATOM 1677 C C . ARG A 1 220 ? 20.117 -10.838 -21.423 1.00 78.06 220 ARG A C 1
ATOM 1679 O O . ARG A 1 220 ? 20.058 -10.046 -22.361 1.00 78.06 220 ARG A O 1
ATOM 1686 N N . THR A 1 221 ? 20.597 -12.074 -21.551 1.00 80.69 221 THR A N 1
ATOM 1687 C CA . THR A 1 221 ? 21.089 -12.610 -22.830 1.00 80.69 221 THR A CA 1
ATOM 1688 C C . THR A 1 221 ? 19.978 -12.636 -23.878 1.00 80.69 221 THR A C 1
ATOM 1690 O O . THR A 1 221 ? 20.163 -12.121 -24.980 1.00 80.69 221 THR A O 1
ATOM 1693 N N . GLN A 1 222 ? 18.803 -13.158 -23.518 1.00 83.94 222 GLN A N 1
ATOM 1694 C CA . GLN A 1 222 ? 17.655 -13.227 -24.426 1.00 83.94 222 GLN A CA 1
ATOM 1695 C C . GLN A 1 222 ? 17.108 -11.836 -24.778 1.00 83.94 222 GLN A C 1
ATOM 1697 O O . GLN A 1 222 ? 16.787 -11.567 -25.933 1.00 83.94 222 GLN A O 1
ATOM 1702 N N . MET A 1 223 ? 17.070 -10.912 -23.816 1.00 82.50 223 MET A N 1
ATOM 1703 C CA . MET A 1 223 ? 16.597 -9.545 -24.032 1.00 82.50 223 MET A CA 1
ATOM 1704 C C . MET A 1 223 ? 17.523 -8.763 -24.971 1.00 82.50 223 MET A C 1
ATOM 1706 O O . MET A 1 223 ? 17.029 -8.040 -25.830 1.00 82.50 223 MET A O 1
ATOM 1710 N N . ARG A 1 224 ? 18.850 -8.945 -24.887 1.00 77.06 224 ARG A N 1
ATOM 1711 C CA . ARG A 1 224 ? 19.791 -8.364 -25.866 1.00 77.06 224 ARG A CA 1
ATOM 1712 C C . ARG A 1 224 ? 19.542 -8.886 -27.279 1.00 77.06 224 ARG A C 1
ATOM 1714 O O . ARG A 1 224 ? 19.500 -8.087 -28.210 1.00 77.06 224 ARG A O 1
ATOM 1721 N N . ALA A 1 225 ? 19.353 -10.198 -27.433 1.00 81.50 225 ALA A N 1
ATOM 1722 C CA . ALA A 1 225 ? 19.053 -10.799 -28.731 1.00 81.50 225 ALA A CA 1
ATOM 1723 C C . ALA A 1 225 ? 17.738 -10.255 -29.317 1.00 81.50 225 ALA A C 1
ATOM 1725 O O . ALA A 1 225 ? 17.678 -9.905 -30.495 1.00 81.50 225 ALA A O 1
ATOM 1726 N N . LEU A 1 226 ? 16.705 -10.115 -28.483 1.00 83.50 226 LEU A N 1
ATOM 1727 C CA . LEU A 1 226 ? 15.417 -9.560 -28.892 1.00 83.50 226 LEU A CA 1
ATOM 1728 C C . LEU A 1 226 ? 15.529 -8.087 -29.306 1.00 83.50 226 LEU A C 1
ATOM 1730 O O . LEU A 1 226 ? 15.046 -7.724 -30.372 1.00 83.50 226 LEU A O 1
ATOM 1734 N N . LEU A 1 227 ? 16.206 -7.252 -28.513 1.00 80.88 227 LEU A N 1
ATOM 1735 C CA . LEU A 1 227 ? 16.416 -5.839 -28.844 1.00 80.88 227 LEU A CA 1
ATOM 1736 C C . LEU A 1 227 ? 17.184 -5.671 -30.159 1.00 80.88 227 LEU A C 1
ATOM 1738 O O . LEU A 1 227 ? 16.758 -4.888 -31.008 1.00 80.88 227 LEU A O 1
ATOM 1742 N N . HIS A 1 228 ? 18.242 -6.462 -30.364 1.00 80.75 228 HIS A N 1
ATOM 1743 C CA . HIS A 1 228 ? 18.984 -6.494 -31.623 1.00 80.75 228 HIS A CA 1
ATOM 1744 C C . HIS A 1 228 ? 18.070 -6.830 -32.811 1.00 80.75 228 HIS A C 1
ATOM 1746 O O . HIS A 1 228 ? 18.065 -6.114 -33.809 1.00 80.75 228 HIS A O 1
ATOM 1752 N N . ASN A 1 229 ? 17.240 -7.870 -32.688 1.00 85.06 229 ASN A N 1
ATOM 1753 C CA . ASN A 1 229 ? 16.299 -8.265 -33.741 1.00 85.06 229 ASN A CA 1
ATOM 1754 C C . ASN A 1 229 ? 15.203 -7.217 -33.993 1.00 85.06 229 ASN A C 1
ATOM 1756 O O . ASN A 1 229 ? 14.716 -7.096 -35.113 1.00 85.06 229 ASN A O 1
ATOM 1760 N N . CYS A 1 230 ? 14.834 -6.436 -32.978 1.00 84.31 230 CYS A N 1
ATOM 1761 C CA . CYS A 1 230 ? 13.919 -5.303 -33.109 1.00 84.31 230 CYS A CA 1
ATOM 1762 C C . CYS A 1 230 ? 14.591 -4.025 -33.651 1.00 84.31 230 CYS A C 1
ATOM 1764 O O . CYS A 1 230 ? 13.920 -3.000 -33.762 1.00 84.31 230 CYS A O 1
ATOM 1766 N N . GLY A 1 231 ? 15.894 -4.047 -33.959 1.00 78.88 231 GLY A N 1
ATOM 1767 C CA . GLY A 1 231 ? 16.643 -2.874 -34.424 1.00 78.88 231 GLY A CA 1
ATOM 1768 C C . GLY A 1 231 ? 16.941 -1.840 -33.331 1.00 78.88 231 GLY A C 1
ATOM 1769 O O . GLY A 1 231 ? 17.361 -0.724 -33.632 1.00 78.88 231 GLY A O 1
ATOM 1770 N N . LEU A 1 232 ? 16.735 -2.191 -32.060 1.00 71.69 232 LEU A N 1
ATOM 1771 C CA . LEU A 1 232 ? 17.107 -1.375 -30.909 1.00 71.69 232 LEU A CA 1
ATOM 1772 C C . LEU A 1 232 ? 18.546 -1.725 -30.523 1.00 71.69 232 LEU A C 1
ATOM 1774 O O . LEU A 1 232 ? 18.799 -2.726 -29.851 1.00 71.69 232 LEU A O 1
ATOM 1778 N N . ALA A 1 233 ? 19.501 -0.907 -30.963 1.00 61.50 233 ALA A N 1
ATOM 1779 C CA . ALA A 1 233 ? 20.889 -1.060 -30.549 1.00 61.50 233 ALA A CA 1
ATOM 1780 C C . ALA A 1 233 ? 21.004 -0.862 -29.027 1.00 61.50 233 ALA A C 1
ATOM 1782 O O . ALA A 1 233 ? 20.553 0.149 -28.484 1.00 61.50 233 ALA A O 1
ATOM 1783 N N . ALA A 1 234 ? 21.610 -1.833 -28.342 1.00 54.12 234 ALA A N 1
ATOM 1784 C CA . ALA A 1 234 ? 22.100 -1.642 -26.985 1.00 54.12 234 ALA A CA 1
ATOM 1785 C C . ALA A 1 234 ? 23.224 -0.596 -27.046 1.00 54.12 234 ALA A C 1
ATOM 1787 O O . ALA A 1 234 ? 24.304 -0.898 -27.548 1.00 54.12 234 ALA A O 1
ATOM 1788 N N . ALA A 1 235 ? 22.918 0.639 -26.643 1.00 49.78 235 ALA A N 1
ATOM 1789 C CA . ALA A 1 235 ? 23.893 1.720 -26.516 1.00 49.78 235 ALA A CA 1
ATOM 1790 C C . ALA A 1 235 ? 24.784 1.529 -25.286 1.00 49.78 235 ALA A C 1
ATOM 1792 O O . ALA A 1 235 ? 24.253 1.055 -24.252 1.00 49.78 235 ALA A O 1
#

Foldseek 3Di:
DQDDDPAFPWPDWDDQDQKIWTWTGHGRPDIDIFIDGNDCVVLVQDDDPVSVVVSVVLSVLLVVQQVLLVVLLVLAAADPCCQVPQQCWFDDVPDIAGGQHCVDPLSLLQLVLQSVQQSNSQADALVSSQVSSCVVPVDPVRDSVNSVRSVSNCVRVLQKDDDPPDRGIHGDSNSSSNSSHVSCCVPVNPVVLLVCLQPVPVCDAPPDHDPVSVVSVVCSVVVCVVCVVVVNDSD

Radius of gyration: 21.54 Å; chains: 1; bounding box: 50×53×65 Å

Secondary structure (DSSP, 8-state):
-PPP--TT-EEEEEEETTEEEEEEE-STT-EEEEEEES-GGGGTS-SSGGGHHHHHHHHHHHHHHHHHHHHHHHT----TTHHHHTTS-EEETTEEE----TTSHHHHHHHHHHHHTTT-TT-B-HHHHHHHHHHHH--TT--HHHHHHHHHHHHHTTSSEE-TTSS-EE--HHHHHHHHHHHHIIIIIIHHHHHHHH-GGG-PPPSS--HHHHHHHHHHHHHHHHHHHTT----

Sequence (235 aa):
MIETPVYDLTVFKLHFGKLTLKAYTKGEHVLRFEAITHNTGELRTGRVLDRFCDIVTALAGMLDRFLTVCDSVHASFADDHTPGQLPQPARLGATRLGGIDINRPRARAALSAALSLASRPAGFTAADFTAKIQVITGDTGYTARQAAYDMRKLRAKHLINRQGCSRRYQTPPDAVRTIAGILLLRDQVLIPCLAAIRDPALAPPPASPSPADQHYAALRTQMRALLHNCGLAAA

pLDDT: mean 86.08, std 11.74, range [42.38, 98.19]